Protein AF-A0A836Q3T4-F1 (afdb_monomer)

Structure (mmCIF, N/CA/C/O backbone):
data_AF-A0A836Q3T4-F1
#
_entry.id   AF-A0A836Q3T4-F1
#
loop_
_atom_site.group_PDB
_atom_site.id
_atom_site.type_symbol
_atom_site.label_atom_id
_atom_site.label_alt_id
_atom_site.label_comp_id
_atom_site.label_asym_id
_atom_site.label_entity_id
_atom_site.label_seq_id
_atom_site.pdbx_PDB_ins_code
_atom_site.Cartn_x
_atom_site.Cartn_y
_atom_site.Cartn_z
_atom_site.occupancy
_atom_site.B_iso_or_equiv
_atom_site.auth_seq_id
_atom_site.auth_comp_id
_atom_site.auth_asym_id
_atom_site.auth_atom_id
_atom_site.pdbx_PDB_model_num
ATOM 1 N N . MET A 1 1 ? -12.416 -7.124 14.127 1.00 87.94 1 MET A N 1
ATOM 2 C CA . MET A 1 1 ? -12.513 -5.740 13.606 1.00 87.94 1 MET A CA 1
ATOM 3 C C . MET A 1 1 ? -11.807 -4.831 14.592 1.00 87.94 1 MET A C 1
ATOM 5 O O . MET A 1 1 ? -12.048 -4.954 15.787 1.00 87.94 1 MET A O 1
ATOM 9 N N . PHE A 1 2 ? -10.913 -3.984 14.099 1.00 95.56 2 PHE A N 1
ATOM 10 C CA . PHE A 1 2 ? -9.964 -3.200 14.876 1.00 95.56 2 PHE A CA 1
ATOM 11 C C . PHE A 1 2 ? -10.326 -1.713 14.837 1.00 95.56 2 PHE A C 1
ATOM 13 O O . PHE A 1 2 ? -10.780 -1.194 13.820 1.00 95.56 2 PHE A O 1
ATOM 20 N N . SER A 1 3 ? -10.081 -1.006 15.936 1.00 96.00 3 SER A N 1
ATOM 21 C CA . SER A 1 3 ? -10.190 0.456 15.990 1.00 96.00 3 SER A CA 1
ATOM 22 C C . SER A 1 3 ? -8.812 1.065 15.769 1.00 96.00 3 SER A C 1
ATOM 24 O O . SER A 1 3 ? -7.901 0.812 16.560 1.00 96.00 3 SER A O 1
ATOM 26 N N . ILE A 1 4 ? -8.640 1.868 14.715 1.00 94.94 4 ILE A N 1
ATOM 27 C CA . ILE A 1 4 ? -7.317 2.402 14.356 1.00 94.94 4 ILE A CA 1
ATOM 28 C C . ILE A 1 4 ? -6.759 3.340 15.436 1.00 94.94 4 ILE A C 1
ATOM 30 O O . ILE A 1 4 ? -5.557 3.361 15.676 1.00 94.94 4 ILE A O 1
ATOM 34 N N . GLU A 1 5 ? -7.610 4.085 16.146 1.00 93.44 5 GLU A N 1
ATOM 35 C CA . GLU A 1 5 ? -7.172 5.035 17.176 1.00 93.44 5 GLU A CA 1
ATOM 36 C C . GLU A 1 5 ? -6.713 4.354 18.474 1.00 93.44 5 GLU A C 1
ATOM 38 O O . GLU A 1 5 ? -6.031 4.972 19.296 1.00 93.44 5 GLU A O 1
ATOM 43 N N . THR A 1 6 ? -7.105 3.095 18.682 1.00 93.50 6 THR A N 1
ATOM 44 C CA . THR A 1 6 ? -6.829 2.329 19.909 1.00 93.50 6 THR A CA 1
ATOM 45 C C . THR A 1 6 ? -6.194 0.969 19.639 1.00 93.50 6 THR A C 1
ATOM 47 O O . THR A 1 6 ? -6.181 0.136 20.538 1.00 93.50 6 THR A O 1
ATOM 50 N N . PHE A 1 7 ? -5.674 0.752 18.429 1.00 96.56 7 PHE A N 1
ATOM 51 C CA . PHE A 1 7 ? -5.106 -0.516 17.980 1.00 96.56 7 PHE A CA 1
ATOM 52 C C . PHE A 1 7 ? -3.988 -0.981 18.914 1.00 96.56 7 PHE A C 1
ATOM 54 O O . PHE A 1 7 ? -2.937 -0.342 18.974 1.00 96.56 7 PHE A O 1
ATOM 61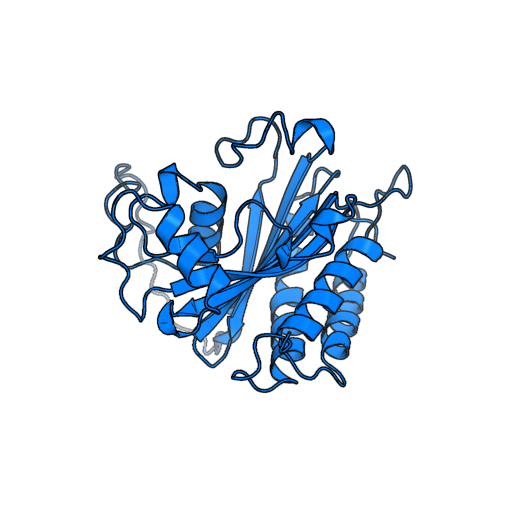 N N . SER A 1 8 ? -4.239 -2.039 19.682 1.00 96.19 8 SER A N 1
ATOM 62 C CA . SER A 1 8 ? -3.417 -2.536 20.791 1.00 96.19 8 SER A CA 1
ATOM 63 C C . SER A 1 8 ? -2.301 -3.495 20.345 1.00 96.19 8 SER A C 1
ATOM 65 O O . SER A 1 8 ? -2.210 -3.874 19.181 1.00 96.19 8 SER A O 1
ATOM 67 N N . LEU A 1 9 ? -1.425 -3.902 21.274 1.00 95.81 9 LEU A N 1
ATOM 68 C CA . LEU A 1 9 ? -0.436 -4.961 21.012 1.00 95.81 9 LEU A CA 1
ATOM 69 C C . LEU A 1 9 ? -1.094 -6.339 20.816 1.00 95.81 9 LEU A C 1
ATOM 71 O O . LEU A 1 9 ? -0.569 -7.164 20.068 1.00 95.81 9 LEU A O 1
ATOM 75 N N . GLN A 1 10 ? -2.241 -6.577 21.460 1.00 96.94 10 GLN A N 1
ATOM 76 C CA . GLN A 1 10 ? -3.023 -7.792 21.236 1.00 96.94 10 GLN A CA 1
ATOM 77 C C . GLN A 1 10 ? -3.599 -7.785 19.817 1.00 96.94 10 GLN A C 1
ATOM 79 O O . GLN A 1 10 ? -3.342 -8.716 19.064 1.00 96.94 10 GLN A O 1
ATOM 84 N N . ASP A 1 11 ? -4.242 -6.681 19.414 1.00 97.69 11 ASP A N 1
ATOM 85 C CA . ASP A 1 11 ? -4.784 -6.522 18.056 1.00 97.69 11 ASP A CA 1
ATOM 86 C C . ASP A 1 11 ? -3.696 -6.699 16.984 1.00 97.69 11 ASP A C 1
ATOM 88 O O . ASP A 1 11 ? -3.916 -7.325 15.952 1.00 97.69 11 ASP A O 1
ATOM 92 N N . MET A 1 12 ? -2.493 -6.176 17.241 1.00 97.19 12 MET A N 1
ATOM 93 C CA . MET A 1 12 ? -1.321 -6.378 16.387 1.00 97.19 12 MET A CA 1
ATOM 94 C C . MET A 1 12 ? -0.939 -7.854 16.255 1.00 97.19 12 MET A C 1
ATOM 96 O O . MET A 1 12 ? -0.598 -8.294 15.155 1.00 97.19 12 MET A O 1
ATOM 100 N N . THR A 1 13 ? -0.963 -8.610 17.351 1.00 97.44 13 THR A N 1
ATOM 101 C CA . THR A 1 13 ? -0.649 -10.045 17.343 1.00 97.44 13 THR A CA 1
ATOM 102 C C . THR A 1 13 ? -1.694 -10.825 16.550 1.00 97.44 13 THR A C 1
ATOM 104 O O . THR A 1 13 ? -1.327 -11.644 15.703 1.00 97.44 13 THR A O 1
ATOM 107 N N . ASP A 1 14 ? -2.972 -10.512 16.763 1.00 97.75 14 ASP A N 1
ATOM 108 C CA . ASP A 1 14 ? -4.099 -11.157 16.090 1.00 97.75 14 ASP A CA 1
ATOM 109 C C . ASP A 1 14 ? -4.070 -10.866 14.583 1.00 97.75 14 ASP A C 1
ATOM 111 O O . ASP A 1 14 ? -4.035 -11.790 13.769 1.00 97.75 14 ASP A O 1
ATOM 115 N N . LEU A 1 15 ? -3.934 -9.593 14.195 1.00 98.12 15 LEU A N 1
ATOM 116 C CA . LEU A 1 15 ? -3.818 -9.193 12.792 1.00 98.12 15 LEU A CA 1
ATOM 117 C C . LEU A 1 15 ? -2.573 -9.790 12.117 1.00 98.12 15 LEU A C 1
ATOM 119 O O . LEU A 1 15 ? -2.616 -10.159 10.946 1.00 98.12 15 LEU A O 1
ATOM 123 N N . SER A 1 16 ? -1.456 -9.918 12.841 1.00 97.19 16 SER A N 1
ATOM 124 C CA . SER A 1 16 ? -0.257 -10.590 12.321 1.00 97.19 16 SER A CA 1
ATOM 125 C C . SER A 1 16 ? -0.532 -12.056 11.985 1.00 97.19 16 SER A C 1
ATOM 127 O O . SER A 1 16 ? -0.042 -12.552 10.972 1.00 97.19 16 SER A O 1
ATOM 129 N N . ALA A 1 17 ? -1.289 -12.760 12.832 1.00 97.25 17 ALA A N 1
ATOM 130 C CA . ALA A 1 17 ? -1.692 -14.137 12.573 1.00 97.25 17 ALA A CA 1
ATOM 131 C C . ALA A 1 17 ? -2.633 -14.229 11.370 1.00 97.25 17 ALA A C 1
ATOM 133 O O . ALA A 1 17 ? -2.371 -15.024 10.473 1.00 97.25 17 ALA A O 1
ATOM 134 N N . GLU A 1 18 ? -3.644 -13.361 11.303 1.00 98.12 18 GLU A N 1
ATOM 135 C CA . GLU A 1 18 ? -4.576 -13.299 10.174 1.00 98.12 18 GLU A CA 1
ATOM 136 C C . GLU A 1 18 ? -3.842 -13.067 8.844 1.00 98.12 18 GLU A C 1
ATOM 138 O O . GLU A 1 18 ? -4.067 -13.805 7.888 1.00 98.12 18 GLU A O 1
ATOM 143 N N . ILE A 1 19 ? -2.906 -12.108 8.787 1.00 98.12 19 ILE A N 1
ATOM 144 C CA . ILE A 1 19 ? -2.147 -11.795 7.564 1.00 98.12 19 ILE A CA 1
ATOM 145 C C . ILE A 1 19 ? -1.343 -12.998 7.061 1.00 98.12 19 ILE A C 1
ATOM 147 O O . ILE A 1 19 ? -1.291 -13.217 5.852 1.00 98.12 19 ILE A O 1
ATOM 151 N N . ARG A 1 20 ? -0.725 -13.785 7.954 1.00 95.69 20 ARG A N 1
ATOM 152 C CA . ARG A 1 20 ? 0.077 -14.955 7.547 1.00 95.69 20 ARG A CA 1
ATOM 153 C C . ARG A 1 20 ? -0.753 -15.991 6.792 1.00 95.69 20 ARG A C 1
ATOM 155 O O . ARG A 1 20 ? -0.247 -16.586 5.843 1.00 95.69 20 ARG A O 1
ATOM 162 N N . GLU A 1 21 ? -2.016 -16.160 7.165 1.00 97.31 21 GLU A N 1
ATOM 163 C CA . GLU A 1 21 ? -2.919 -17.125 6.530 1.00 97.31 21 GLU A CA 1
ATOM 164 C C . GLU A 1 21 ? -3.429 -16.657 5.158 1.00 97.31 21 GLU A C 1
ATOM 166 O O . GLU A 1 21 ? -3.837 -17.479 4.337 1.00 97.31 21 GLU A O 1
ATOM 171 N N . LEU A 1 22 ? -3.359 -15.355 4.847 1.00 97.50 22 LEU A N 1
ATOM 172 C CA . LEU A 1 22 ? -3.857 -14.816 3.572 1.00 97.50 22 LEU A CA 1
ATOM 173 C C . LEU A 1 22 ? -3.067 -15.314 2.350 1.00 97.50 22 LEU A C 1
ATOM 175 O O . LEU A 1 22 ? -3.605 -15.310 1.237 1.00 97.50 22 LEU A O 1
ATOM 179 N N . GLY A 1 23 ? -1.832 -15.783 2.555 1.00 94.88 23 GLY A N 1
ATOM 180 C CA . GLY A 1 23 ? -1.019 -16.443 1.527 1.00 94.88 23 GLY A CA 1
ATOM 181 C C . GLY A 1 23 ? -1.539 -17.824 1.111 1.00 94.88 23 GLY A C 1
ATOM 182 O O . GLY A 1 23 ? -1.266 -18.283 0.001 1.00 94.88 23 GLY A O 1
ATOM 183 N N . SER A 1 24 ? -2.336 -18.472 1.964 1.00 95.94 24 SER A N 1
ATOM 184 C CA . SER A 1 24 ? -2.720 -19.869 1.787 1.00 95.94 24 SER A CA 1
ATOM 185 C C . SER A 1 24 ? -3.566 -20.076 0.528 1.00 95.94 24 SER A C 1
ATOM 187 O O . SER A 1 24 ? -4.559 -19.382 0.277 1.00 95.94 24 SER A O 1
ATOM 189 N N . GLY A 1 25 ? -3.147 -21.024 -0.313 1.00 94.25 25 GLY A N 1
ATOM 190 C CA . GLY A 1 25 ? -3.825 -21.361 -1.568 1.00 94.25 25 GLY A CA 1
ATOM 191 C C . GLY A 1 25 ? -3.807 -20.258 -2.635 1.00 94.25 25 GLY A C 1
ATOM 192 O O . GLY A 1 25 ? -4.541 -20.360 -3.620 1.00 94.25 25 GLY A O 1
ATOM 193 N N . ALA A 1 26 ? -3.023 -19.191 -2.460 1.00 95.50 26 ALA A N 1
ATOM 194 C CA . ALA A 1 26 ? -2.802 -18.204 -3.510 1.00 95.50 26 ALA A CA 1
ATOM 195 C C . ALA A 1 26 ? -1.862 -18.760 -4.593 1.00 95.50 26 ALA A C 1
ATOM 197 O O . ALA A 1 26 ? -1.014 -19.611 -4.333 1.00 95.50 26 ALA A O 1
ATOM 198 N N . ARG A 1 27 ? -2.026 -18.281 -5.830 1.00 94.06 27 ARG A N 1
ATOM 199 C CA . ARG A 1 27 ? -1.198 -18.700 -6.978 1.00 94.06 27 ARG A CA 1
ATOM 200 C C . ARG A 1 27 ? -0.188 -17.643 -7.410 1.00 94.06 27 ARG A C 1
ATOM 202 O O . ARG A 1 27 ? 0.764 -17.977 -8.109 1.00 94.06 27 ARG A O 1
ATOM 209 N N . THR A 1 28 ? -0.419 -16.394 -7.019 1.00 95.75 28 THR A N 1
ATOM 210 C CA . THR A 1 28 ? 0.339 -15.213 -7.441 1.00 95.75 28 THR A CA 1
ATOM 211 C C . THR A 1 28 ? 0.501 -14.251 -6.270 1.00 95.75 28 THR A C 1
ATOM 213 O O . THR A 1 28 ? -0.305 -14.255 -5.332 1.00 95.75 28 THR A O 1
ATOM 216 N N . GLN A 1 29 ? 1.555 -13.436 -6.305 1.00 95.12 29 GLN A N 1
ATOM 217 C CA . GLN A 1 29 ? 1.766 -12.389 -5.306 1.00 95.12 29 GLN A CA 1
ATOM 218 C C . GLN A 1 29 ? 0.650 -11.338 -5.364 1.00 95.12 29 GLN A C 1
ATOM 220 O O . GLN A 1 29 ? 0.256 -10.825 -4.320 1.00 95.12 29 GLN A O 1
ATOM 225 N N . GLU A 1 30 ? 0.104 -11.068 -6.555 1.00 96.69 30 GLU A N 1
ATOM 226 C CA . GLU A 1 30 ? -1.076 -10.225 -6.770 1.00 96.69 30 GLU A CA 1
ATOM 227 C C . GLU A 1 30 ? -2.277 -10.692 -5.950 1.00 96.69 30 GLU A C 1
ATOM 229 O O . GLU A 1 30 ? -2.811 -9.917 -5.158 1.00 96.69 30 GLU A O 1
ATOM 234 N N . SER A 1 31 ? -2.623 -11.980 -6.019 1.00 97.06 31 SER A N 1
ATOM 235 C CA . SER A 1 31 ? -3.738 -12.524 -5.240 1.00 97.06 31 SER A CA 1
ATOM 236 C C . SER A 1 31 ? -3.530 -12.383 -3.725 1.00 97.06 31 SER A C 1
ATOM 238 O O . SER A 1 31 ? -4.479 -12.103 -2.988 1.00 97.06 31 SER A O 1
ATOM 240 N N . VAL A 1 32 ? -2.294 -12.543 -3.236 1.00 98.00 32 VAL A N 1
ATOM 241 C CA . VAL A 1 32 ? -1.965 -12.328 -1.813 1.00 98.00 32 VAL A CA 1
ATOM 242 C C . VAL A 1 32 ? -2.087 -10.851 -1.442 1.00 98.00 32 VAL A C 1
ATOM 244 O O . VAL A 1 32 ? -2.703 -10.518 -0.429 1.00 98.00 32 VAL A O 1
ATOM 247 N N . ALA A 1 33 ? -1.528 -9.963 -2.264 1.00 98.12 33 ALA A N 1
ATOM 248 C CA . ALA A 1 33 ? -1.572 -8.523 -2.056 1.00 98.12 33 ALA A CA 1
ATOM 249 C C . ALA A 1 33 ? -3.016 -8.001 -2.003 1.00 98.12 33 ALA A C 1
ATOM 251 O O . ALA A 1 33 ? -3.342 -7.241 -1.087 1.00 98.12 33 ALA A O 1
ATOM 252 N N . ASP A 1 34 ? -3.884 -8.464 -2.907 1.00 98.06 34 ASP A N 1
ATOM 253 C CA . ASP A 1 34 ? -5.314 -8.134 -2.944 1.00 98.06 34 ASP A CA 1
ATOM 254 C C . ASP A 1 34 ? -6.030 -8.553 -1.660 1.00 98.06 34 ASP A C 1
ATOM 256 O O . ASP A 1 34 ? -6.739 -7.752 -1.039 1.00 98.06 34 ASP A O 1
ATOM 260 N N . ARG A 1 35 ? -5.802 -9.792 -1.207 1.00 98.38 35 ARG A N 1
ATOM 261 C CA . ARG A 1 35 ? -6.360 -10.286 0.060 1.00 98.38 35 ARG A CA 1
ATOM 262 C C . ARG A 1 35 ? -5.910 -9.424 1.236 1.00 98.38 35 ARG A C 1
ATOM 264 O O . ARG A 1 35 ? -6.737 -9.080 2.075 1.00 98.38 35 ARG A O 1
ATOM 271 N N . ILE A 1 36 ? -4.633 -9.037 1.283 1.00 98.62 36 ILE A N 1
ATOM 272 C CA . ILE A 1 36 ? -4.074 -8.208 2.360 1.00 98.62 36 ILE A CA 1
ATOM 273 C C . ILE A 1 36 ? -4.694 -6.809 2.370 1.00 98.62 36 ILE A C 1
ATOM 275 O O . ILE A 1 36 ? -5.172 -6.373 3.418 1.00 98.62 36 ILE A O 1
ATOM 279 N N . VAL A 1 37 ? -4.718 -6.091 1.240 1.00 98.50 37 VAL A N 1
ATOM 280 C CA . VAL A 1 37 ? -5.266 -4.718 1.226 1.00 98.50 37 VAL A CA 1
ATOM 281 C C . VAL A 1 37 ? -6.756 -4.704 1.528 1.00 98.50 37 VAL A C 1
ATOM 283 O O . VAL A 1 37 ? -7.211 -3.826 2.262 1.00 98.50 37 VAL A O 1
ATOM 286 N N . LYS A 1 38 ? -7.500 -5.703 1.040 1.00 98.44 38 LYS A N 1
ATOM 287 C CA . LYS A 1 38 ? -8.918 -5.864 1.352 1.00 98.44 38 LYS A CA 1
ATOM 288 C C . LYS A 1 38 ? -9.124 -6.143 2.837 1.00 98.44 38 LYS A C 1
ATOM 290 O O . LYS A 1 38 ? -9.930 -5.464 3.467 1.00 98.44 38 LYS A O 1
ATOM 295 N N . HIS A 1 39 ? -8.357 -7.070 3.414 1.00 98.44 39 HIS A N 1
ATOM 296 C CA . HIS A 1 39 ? -8.434 -7.407 4.838 1.00 98.44 39 HIS A CA 1
ATOM 297 C C . HIS A 1 39 ? -8.138 -6.199 5.734 1.00 98.44 39 HIS A C 1
ATOM 299 O O . HIS A 1 39 ? -8.881 -5.915 6.671 1.00 98.44 39 HIS A O 1
ATOM 305 N N . LEU A 1 40 ? -7.100 -5.424 5.407 1.00 98.38 40 LEU A N 1
ATOM 306 C CA . LEU A 1 40 ? -6.751 -4.202 6.139 1.00 98.38 40 LEU A CA 1
ATOM 307 C C . LEU A 1 40 ? -7.813 -3.109 5.988 1.00 98.38 40 LEU A C 1
ATOM 309 O O . LEU A 1 40 ? -8.154 -2.442 6.962 1.00 98.38 40 LEU A O 1
ATOM 313 N N . TYR A 1 41 ? -8.353 -2.917 4.785 1.00 98.38 41 TYR A N 1
ATOM 314 C CA . TYR A 1 41 ? -9.406 -1.933 4.555 1.00 98.38 41 TYR A CA 1
ATOM 315 C C . TYR A 1 41 ? -10.696 -2.300 5.298 1.00 98.38 41 TYR A C 1
ATOM 317 O O . TYR A 1 41 ? -11.310 -1.463 5.963 1.00 98.38 41 TYR A O 1
ATOM 325 N N . GLU A 1 42 ? -11.122 -3.559 5.201 1.00 97.50 42 GLU A N 1
ATOM 326 C CA . GLU A 1 42 ? -12.377 -4.022 5.785 1.00 97.50 42 GLU A CA 1
ATOM 327 C C . GLU A 1 42 ? -12.286 -4.169 7.305 1.00 97.50 42 GLU A C 1
ATOM 329 O O . GLU A 1 42 ? -13.273 -3.891 7.996 1.00 97.50 42 GLU A O 1
ATOM 334 N N . GLY A 1 43 ? -11.111 -4.552 7.810 1.00 97.31 43 GLY A N 1
ATOM 335 C CA . GLY A 1 43 ? -10.860 -4.879 9.205 1.00 97.31 43 GLY A CA 1
ATOM 336 C C . GLY A 1 43 ? -10.751 -3.686 10.150 1.00 97.31 43 GLY A C 1
ATOM 337 O O . GLY A 1 43 ? -10.912 -3.897 11.350 1.00 97.31 43 GLY A O 1
ATOM 338 N N . PHE A 1 44 ? -10.525 -2.460 9.660 1.00 98.12 44 PHE A N 1
ATOM 339 C CA . PHE A 1 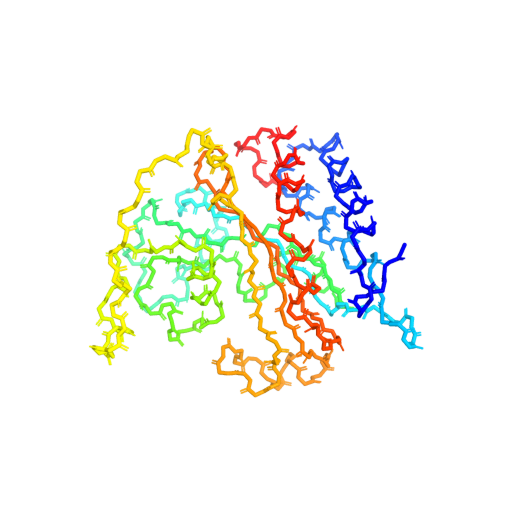44 ? -10.330 -1.276 10.506 1.00 98.12 44 PHE A CA 1
ATOM 340 C C . PHE A 1 44 ? -11.469 -0.254 10.419 1.00 98.12 44 PHE A C 1
ATOM 342 O O . PHE A 1 44 ? -11.890 0.169 9.339 1.00 98.12 44 PHE A O 1
ATOM 349 N N . THR A 1 45 ? -11.904 0.227 11.582 1.00 97.62 45 THR A N 1
ATOM 350 C CA . THR A 1 45 ? -12.956 1.241 11.728 1.00 97.62 45 THR A CA 1
ATOM 351 C C . THR A 1 45 ? -12.522 2.409 12.607 1.00 97.62 45 THR A C 1
ATOM 353 O O . THR A 1 45 ? -11.603 2.287 13.418 1.00 97.62 45 THR A O 1
ATOM 356 N N . LEU A 1 46 ? -13.206 3.543 12.462 1.00 96.06 46 LEU A N 1
ATOM 357 C CA . LEU A 1 46 ? -13.091 4.691 13.358 1.00 96.06 46 LEU A CA 1
ATOM 358 C C . LEU A 1 46 ? -13.821 4.405 14.669 1.00 96.06 46 LEU A C 1
ATOM 360 O O . LEU A 1 46 ? -14.986 4.001 14.659 1.00 96.06 46 LEU A O 1
ATOM 364 N N . LYS A 1 47 ? -13.179 4.685 15.806 1.00 91.06 47 LYS A N 1
ATOM 365 C CA . LYS A 1 47 ? -13.737 4.383 17.137 1.00 91.06 47 LYS A CA 1
ATOM 366 C C . LYS A 1 47 ? -15.119 4.996 17.385 1.00 91.06 47 LYS A C 1
ATOM 368 O O . LYS A 1 47 ? -15.938 4.398 18.075 1.00 91.06 47 LYS A O 1
ATOM 373 N N . LYS A 1 48 ? -15.343 6.225 16.910 1.00 87.69 48 LYS A N 1
ATOM 374 C CA . LYS A 1 48 ? -16.552 7.001 17.239 1.00 87.69 48 LYS A CA 1
ATOM 375 C C . LYS A 1 48 ? -17.753 6.662 16.361 1.00 87.69 48 LYS A C 1
ATOM 377 O O . LYS A 1 48 ? -18.853 6.586 16.890 1.00 87.69 48 LYS A O 1
ATOM 382 N N . SER A 1 49 ? -17.556 6.521 15.052 1.00 91.69 49 SER A N 1
ATOM 383 C CA . SER A 1 49 ? -18.660 6.319 14.106 1.00 91.69 49 SER A CA 1
ATOM 384 C C . SER A 1 49 ? -18.835 4.868 13.666 1.00 91.69 49 SER A C 1
ATOM 386 O O . SER A 1 49 ? -19.920 4.504 13.233 1.00 91.69 49 SER A O 1
ATOM 388 N N . GLY A 1 50 ? -17.796 4.033 13.781 1.00 91.81 50 GLY A N 1
ATOM 389 C CA . GLY A 1 50 ? -17.789 2.687 13.206 1.00 91.81 50 GLY A CA 1
ATOM 390 C C . GLY A 1 50 ? -17.545 2.661 11.692 1.00 91.81 50 GLY A C 1
ATOM 391 O O . GLY A 1 50 ? -17.455 1.578 11.116 1.00 91.81 50 GLY A O 1
ATOM 392 N N . ASP A 1 51 ? -17.385 3.821 11.046 1.00 94.88 51 ASP A N 1
ATOM 393 C CA . ASP A 1 51 ? -17.071 3.909 9.616 1.00 94.88 51 ASP A CA 1
ATOM 394 C C . ASP A 1 51 ? -15.676 3.357 9.314 1.00 94.88 51 ASP A C 1
ATOM 396 O O . ASP A 1 51 ? -14.830 3.228 10.203 1.00 94.88 51 ASP A O 1
ATOM 400 N N . LYS A 1 52 ? -15.390 3.091 8.034 1.00 96.88 52 LYS A N 1
ATOM 401 C CA . LYS A 1 52 ? -14.066 2.632 7.599 1.00 96.88 52 LYS A CA 1
ATOM 402 C C . LYS A 1 52 ? -12.970 3.628 7.978 1.00 96.88 52 LYS A C 1
ATOM 404 O O . LYS A 1 52 ? -13.007 4.805 7.605 1.00 96.88 52 LYS A O 1
ATOM 409 N N . ALA A 1 53 ? -11.951 3.114 8.667 1.00 97.75 53 ALA A N 1
ATOM 410 C CA . ALA A 1 53 ? -10.791 3.895 9.077 1.00 97.75 53 ALA A CA 1
ATOM 411 C C . ALA A 1 53 ? -9.967 4.375 7.881 1.00 97.75 53 ALA A C 1
ATOM 413 O O . ALA A 1 53 ? -9.409 5.467 7.926 1.00 97.75 53 ALA A O 1
ATOM 414 N N . PHE A 1 54 ? -9.898 3.577 6.816 1.00 98.25 54 PHE A N 1
ATOM 415 C CA . PHE A 1 54 ? -9.108 3.880 5.629 1.00 98.25 54 PHE A CA 1
ATOM 416 C C . PHE A 1 54 ? -10.004 4.273 4.458 1.00 98.25 54 PHE A C 1
ATOM 418 O O . PHE A 1 54 ? -11.067 3.690 4.243 1.00 98.25 54 PHE A O 1
ATOM 425 N N . ALA A 1 55 ? -9.580 5.274 3.691 1.00 98.00 55 ALA A N 1
ATOM 426 C CA . ALA A 1 55 ? -10.205 5.610 2.413 1.00 98.00 55 ALA A CA 1
ATOM 427 C C . ALA A 1 55 ? -9.664 4.751 1.271 1.00 98.00 55 ALA A C 1
ATOM 429 O O . ALA A 1 55 ? -10.399 4.409 0.345 1.00 98.00 55 ALA A O 1
ATOM 430 N N . LEU A 1 56 ? -8.384 4.393 1.373 1.00 98.44 56 LEU A N 1
ATOM 431 C CA . LEU A 1 56 ? -7.642 3.666 0.360 1.00 98.44 56 LEU A CA 1
ATOM 432 C C . LEU A 1 56 ? -6.513 2.867 1.023 1.00 98.44 56 LEU A C 1
ATOM 434 O O . LEU A 1 56 ? -5.800 3.387 1.886 1.00 98.44 56 LEU A O 1
ATOM 438 N N . ALA A 1 57 ? -6.350 1.621 0.598 1.00 98.50 57 ALA A N 1
ATOM 439 C CA . ALA A 1 57 ? -5.230 0.749 0.915 1.00 98.50 57 ALA A CA 1
ATOM 440 C C . ALA A 1 57 ? -4.555 0.328 -0.396 1.00 98.50 57 ALA A C 1
ATOM 442 O O . ALA A 1 57 ? -5.235 -0.054 -1.347 1.00 98.50 57 ALA A O 1
ATOM 443 N N . ARG A 1 58 ? -3.226 0.414 -0.467 1.00 98.56 58 ARG A N 1
ATOM 444 C CA . ARG A 1 58 ? -2.444 0.076 -1.666 1.00 98.56 58 ARG A CA 1
ATOM 445 C C . ARG A 1 58 ? -1.282 -0.828 -1.301 1.00 98.56 58 ARG A C 1
ATOM 447 O O . ARG A 1 58 ? -0.618 -0.591 -0.295 1.00 98.56 58 ARG A O 1
ATOM 454 N N . PHE A 1 59 ? -1.017 -1.815 -2.143 1.00 98.50 59 PHE A N 1
ATOM 455 C CA . PHE A 1 59 ? 0.135 -2.698 -2.049 1.00 98.50 59 PHE A CA 1
ATOM 456 C C . PHE A 1 59 ? 1.054 -2.446 -3.232 1.00 98.50 59 PHE A C 1
ATOM 458 O O . PHE A 1 59 ? 0.618 -2.473 -4.384 1.00 98.50 59 PHE A O 1
ATOM 465 N N . PHE A 1 60 ? 2.332 -2.260 -2.951 1.00 97.12 60 PHE A N 1
ATOM 466 C CA . PHE A 1 60 ? 3.370 -2.111 -3.949 1.00 97.12 60 PHE A CA 1
ATOM 467 C C . PHE A 1 60 ? 4.427 -3.197 -3.802 1.00 97.12 60 PHE A C 1
ATOM 469 O O . PHE A 1 60 ? 4.758 -3.599 -2.686 1.00 97.12 60 PHE A O 1
ATOM 476 N N . ILE A 1 61 ? 4.996 -3.611 -4.930 1.00 94.88 61 ILE A N 1
ATOM 477 C CA . ILE A 1 61 ? 6.198 -4.440 -5.004 1.00 94.88 61 ILE A CA 1
ATOM 478 C C . ILE A 1 61 ? 7.200 -3.808 -5.975 1.00 94.88 61 ILE A C 1
ATOM 480 O O . ILE A 1 61 ? 6.798 -3.215 -6.974 1.00 94.88 61 ILE A O 1
ATOM 484 N N . SER A 1 62 ? 8.501 -3.897 -5.707 1.00 93.00 62 SER A N 1
ATOM 485 C CA . SER A 1 62 ? 9.522 -3.443 -6.646 1.00 93.00 62 SER A CA 1
ATOM 486 C C . SER A 1 62 ? 9.905 -4.549 -7.622 1.00 93.00 62 SER A C 1
ATOM 488 O O . SER A 1 62 ? 10.283 -5.655 -7.234 1.00 93.00 62 SER A O 1
ATOM 490 N N . LEU A 1 63 ? 9.839 -4.220 -8.907 1.00 93.25 63 LEU A N 1
ATOM 491 C CA . LEU A 1 63 ? 10.243 -5.082 -10.015 1.00 93.25 63 LEU A CA 1
ATOM 492 C C . LEU A 1 63 ? 11.255 -4.327 -10.873 1.00 93.25 63 LEU A C 1
ATOM 494 O O . LEU A 1 63 ? 11.148 -3.105 -10.984 1.00 93.25 63 LEU A O 1
ATOM 498 N N . PRO A 1 64 ? 12.255 -4.992 -11.466 1.00 92.69 64 PRO A N 1
ATOM 499 C CA . PRO A 1 64 ? 13.067 -4.342 -12.482 1.00 92.69 64 PRO A CA 1
ATOM 500 C C . PRO A 1 64 ? 12.199 -4.035 -13.711 1.00 92.69 64 PRO A C 1
ATOM 502 O O . PRO A 1 64 ? 11.298 -4.803 -14.055 1.00 92.69 64 PRO A O 1
ATOM 505 N N . PHE A 1 65 ? 12.486 -2.932 -14.400 1.00 93.38 65 PHE A N 1
ATOM 506 C CA . PHE A 1 65 ? 11.704 -2.449 -15.539 1.00 93.38 65 PHE A CA 1
ATOM 507 C C . PHE A 1 65 ? 11.466 -3.530 -16.604 1.00 93.38 65 PHE A C 1
ATOM 509 O O . PHE A 1 65 ? 10.365 -3.662 -17.143 1.00 93.38 65 PHE A O 1
ATOM 516 N N . ARG A 1 66 ? 12.473 -4.372 -16.868 1.00 93.19 66 ARG A N 1
ATOM 517 C CA . ARG A 1 66 ? 12.383 -5.483 -17.829 1.00 93.19 66 ARG A CA 1
ATOM 518 C C . ARG A 1 66 ? 11.288 -6.507 -17.508 1.00 93.19 66 ARG A C 1
ATOM 520 O O . ARG A 1 66 ? 10.750 -7.094 -18.446 1.00 93.19 66 ARG A O 1
ATOM 527 N N . GLU A 1 67 ? 10.948 -6.687 -16.233 1.00 93.06 67 GLU A N 1
ATOM 528 C CA . GLU A 1 67 ? 9.959 -7.658 -15.733 1.00 93.06 67 GLU A CA 1
ATOM 529 C C . GLU A 1 67 ? 8.537 -7.079 -15.654 1.00 93.06 67 GLU A C 1
ATOM 531 O O . GLU A 1 67 ? 7.592 -7.811 -15.375 1.00 93.06 67 GLU A O 1
ATOM 536 N N . LEU A 1 68 ? 8.351 -5.786 -15.944 1.00 93.81 68 LEU A N 1
ATOM 537 C CA . LEU A 1 68 ? 7.020 -5.183 -16.004 1.00 93.81 68 LEU A CA 1
ATOM 538 C C . LEU A 1 68 ? 6.203 -5.700 -17.199 1.00 93.81 68 LEU A C 1
ATOM 540 O O . LEU A 1 68 ? 6.718 -5.861 -18.313 1.00 93.81 68 LEU A O 1
ATOM 544 N N . GLU A 1 69 ? 4.893 -5.859 -16.990 1.00 92.94 69 GLU A N 1
ATOM 545 C CA . GLU A 1 69 ? 3.923 -6.091 -18.063 1.00 92.94 69 GLU A CA 1
ATOM 546 C C . GLU A 1 69 ? 3.940 -4.929 -19.071 1.00 92.94 69 GLU A C 1
ATOM 548 O O . GLU A 1 69 ? 4.161 -3.767 -18.714 1.00 92.94 69 GLU A O 1
ATOM 553 N N . GLN A 1 70 ? 3.653 -5.207 -20.346 1.00 92.19 70 GLN A N 1
ATOM 554 C CA . GLN A 1 70 ? 3.724 -4.189 -21.401 1.00 92.19 70 GLN A CA 1
ATOM 555 C C . GLN A 1 70 ? 2.881 -2.922 -21.127 1.00 92.19 70 GLN A C 1
ATOM 557 O O . GLN A 1 70 ? 3.361 -1.825 -21.422 1.00 92.19 70 GLN A O 1
ATOM 562 N N . PRO A 1 71 ? 1.658 -3.002 -20.558 1.00 92.88 71 PRO A N 1
ATOM 563 C CA . PRO A 1 71 ? 0.902 -1.806 -20.186 1.00 92.88 71 PRO A CA 1
ATOM 564 C C . PRO A 1 71 ? 1.597 -0.941 -19.125 1.00 92.88 71 PRO A C 1
ATOM 566 O O . PRO A 1 71 ? 1.456 0.279 -19.158 1.00 92.88 71 PRO A O 1
ATOM 569 N N . LEU A 1 72 ? 2.354 -1.550 -18.206 1.00 94.31 72 LEU A N 1
ATOM 570 C CA . LEU A 1 72 ? 3.104 -0.839 -17.170 1.00 94.31 72 LEU A CA 1
ATOM 571 C C . LEU A 1 72 ? 4.374 -0.200 -17.736 1.00 94.31 72 LEU A C 1
ATOM 573 O O . LEU A 1 72 ? 4.656 0.945 -17.399 1.00 94.31 72 LEU A O 1
ATOM 577 N N . LYS A 1 73 ? 5.084 -0.873 -18.653 1.00 93.69 73 LYS A N 1
ATOM 578 C CA . LYS A 1 73 ? 6.227 -0.275 -19.371 1.00 93.69 73 LYS A CA 1
ATOM 579 C C . LYS A 1 73 ? 5.825 1.011 -20.088 1.00 93.69 73 LYS A C 1
ATOM 581 O O . LYS A 1 73 ? 6.395 2.062 -19.818 1.00 93.69 73 LYS A O 1
ATOM 586 N N . ARG A 1 74 ? 4.743 0.948 -20.877 1.00 92.25 74 ARG A N 1
ATOM 587 C CA . ARG A 1 74 ? 4.183 2.123 -21.568 1.00 92.25 74 ARG A CA 1
ATOM 588 C C . ARG A 1 74 ? 3.766 3.225 -20.599 1.00 92.25 74 ARG A C 1
ATOM 590 O O . ARG A 1 74 ? 3.944 4.398 -20.902 1.00 92.25 74 ARG A O 1
ATOM 597 N N . PHE A 1 75 ? 3.202 2.861 -19.444 1.00 91.94 75 PHE A N 1
ATOM 598 C CA . PHE A 1 75 ? 2.837 3.837 -18.419 1.00 91.94 75 PHE A CA 1
ATOM 599 C C . PHE A 1 75 ? 4.067 4.595 -17.911 1.00 91.94 75 PHE A C 1
ATOM 601 O O . PHE A 1 75 ? 4.045 5.823 -17.887 1.00 91.94 75 PHE A O 1
ATOM 608 N N . VAL A 1 76 ? 5.140 3.883 -17.557 1.00 90.69 76 VAL A N 1
ATOM 609 C CA . VAL A 1 76 ? 6.386 4.503 -17.086 1.00 90.69 76 VAL A CA 1
ATOM 610 C C . VAL A 1 76 ? 7.008 5.383 -18.176 1.00 90.69 76 VAL A C 1
ATOM 612 O O . VAL A 1 76 ? 7.353 6.529 -17.906 1.00 90.69 76 VAL A O 1
ATOM 615 N N . GLU A 1 77 ? 7.096 4.882 -19.409 1.00 89.69 77 GLU A N 1
ATOM 616 C CA . GLU A 1 77 ? 7.643 5.620 -20.557 1.00 89.69 77 GLU A CA 1
ATOM 617 C C . GLU A 1 77 ? 6.847 6.903 -20.842 1.00 89.69 77 GLU A C 1
ATOM 619 O O . GLU A 1 77 ? 7.437 7.956 -21.060 1.00 89.69 77 GLU A O 1
ATOM 624 N N . SER A 1 78 ? 5.510 6.851 -20.767 1.00 87.38 78 SER A N 1
ATOM 625 C CA . SER A 1 78 ? 4.636 8.007 -21.036 1.00 87.38 78 SER A CA 1
ATOM 626 C C . SER A 1 78 ? 4.758 9.150 -20.026 1.00 87.38 78 SER A C 1
ATOM 628 O O . SER A 1 78 ? 4.326 10.265 -20.308 1.00 87.38 78 SER A O 1
ATOM 630 N N . ARG A 1 79 ? 5.298 8.868 -18.836 1.00 81.00 79 ARG A N 1
ATOM 631 C CA . ARG A 1 79 ? 5.465 9.843 -17.751 1.00 81.00 79 ARG A CA 1
ATOM 632 C C . ARG A 1 79 ? 6.823 10.540 -17.796 1.00 81.00 79 ARG A C 1
ATOM 634 O O . ARG A 1 79 ? 7.047 11.436 -16.993 1.00 81.00 79 ARG A O 1
ATOM 641 N N . ARG A 1 80 ? 7.716 10.142 -18.706 1.00 74.38 80 ARG A N 1
ATOM 642 C CA . ARG A 1 80 ? 9.032 10.760 -18.866 1.00 74.38 80 ARG A CA 1
ATOM 643 C C . ARG A 1 80 ? 9.065 11.728 -20.033 1.00 74.38 80 ARG A C 1
ATOM 645 O O . ARG A 1 80 ? 8.447 11.503 -21.069 1.00 74.38 80 ARG A O 1
ATOM 652 N N . SER A 1 81 ? 9.870 12.771 -19.862 1.00 67.31 81 SER A N 1
ATOM 653 C CA . SER A 1 81 ? 10.171 13.735 -20.918 1.00 67.31 81 SER A CA 1
ATOM 654 C C . SER A 1 81 ? 10.922 13.093 -22.093 1.00 67.31 81 SER A C 1
ATOM 656 O O . SER A 1 81 ? 10.709 13.502 -23.230 1.00 67.31 81 SER A O 1
ATOM 658 N N . GLU A 1 82 ? 11.743 12.059 -21.846 1.00 64.00 82 GLU A N 1
ATOM 659 C CA . GLU A 1 82 ? 12.501 11.343 -22.884 1.00 64.00 82 GLU A CA 1
ATOM 660 C C . GLU A 1 82 ? 12.351 9.802 -22.771 1.00 64.00 82 GLU A C 1
ATOM 662 O O . GLU A 1 82 ? 12.672 9.231 -21.725 1.00 64.00 82 GLU A O 1
ATOM 667 N N . PRO A 1 83 ? 11.877 9.094 -23.823 1.00 57.38 83 PRO A N 1
ATOM 668 C CA . PRO A 1 83 ? 11.533 7.663 -23.745 1.00 57.38 83 PRO A CA 1
ATOM 669 C C . PRO A 1 83 ? 12.699 6.658 -23.670 1.00 57.38 83 PRO A C 1
ATOM 671 O O . PRO A 1 83 ? 12.445 5.478 -23.445 1.00 57.38 83 PRO A O 1
ATOM 674 N N . HIS A 1 84 ? 13.954 7.062 -23.906 1.00 56.19 84 HIS A N 1
ATOM 675 C CA . HIS A 1 84 ? 15.031 6.123 -24.282 1.00 56.19 84 HIS A CA 1
ATOM 676 C C . HIS A 1 84 ? 16.039 5.747 -23.175 1.00 56.19 84 HIS A C 1
ATOM 678 O O . HIS A 1 84 ? 16.944 4.962 -23.442 1.00 56.19 84 HIS A O 1
ATOM 684 N N . ASP A 1 85 ? 15.850 6.198 -21.930 1.00 72.44 85 ASP A N 1
ATOM 685 C CA . ASP A 1 85 ? 16.889 6.098 -20.882 1.00 72.44 85 ASP A CA 1
ATOM 686 C C . ASP A 1 85 ? 16.572 5.161 -19.701 1.00 72.44 85 ASP A C 1
ATOM 688 O O . ASP A 1 85 ? 17.302 5.132 -18.705 1.00 72.44 85 ASP A O 1
ATOM 692 N N . ILE A 1 86 ? 15.490 4.376 -19.756 1.00 83.88 86 ILE A N 1
ATOM 693 C CA . ILE A 1 86 ? 15.181 3.456 -18.650 1.00 83.88 86 ILE A CA 1
ATOM 694 C C . ILE A 1 86 ? 15.993 2.177 -18.811 1.00 83.88 86 ILE A C 1
ATOM 696 O O . ILE A 1 86 ? 15.746 1.357 -19.699 1.00 83.88 86 ILE A O 1
ATOM 700 N N . ARG A 1 87 ? 16.959 1.985 -17.911 1.00 88.62 87 ARG A N 1
ATOM 701 C CA . ARG A 1 87 ? 17.759 0.766 -17.896 1.00 88.62 87 ARG A CA 1
ATOM 702 C C . ARG A 1 87 ? 16.863 -0.440 -17.570 1.00 88.62 87 ARG A C 1
ATOM 704 O O . ARG A 1 87 ? 15.993 -0.340 -16.704 1.00 88.62 87 ARG A O 1
ATOM 711 N N . PRO A 1 88 ? 17.074 -1.612 -18.198 1.00 90.31 88 PRO A N 1
ATOM 712 C CA . PRO A 1 88 ? 16.275 -2.813 -17.932 1.00 90.31 88 PRO A CA 1
ATOM 713 C C . PRO A 1 88 ? 16.222 -3.242 -16.454 1.00 90.31 88 PRO A C 1
ATOM 715 O O . PRO A 1 88 ? 15.274 -3.912 -16.042 1.00 90.31 88 PRO A O 1
ATOM 718 N N . ASP A 1 89 ? 17.239 -2.888 -15.669 1.00 89.81 89 ASP A N 1
ATOM 719 C CA . ASP A 1 89 ? 17.394 -3.199 -14.247 1.00 89.81 89 ASP A CA 1
ATOM 720 C C . ASP A 1 89 ? 16.859 -2.110 -13.300 1.00 89.81 89 ASP A C 1
ATOM 722 O O . ASP A 1 89 ? 16.775 -2.355 -12.094 1.00 89.81 89 ASP A O 1
ATOM 726 N N . THR A 1 90 ? 16.445 -0.945 -13.819 1.00 89.56 90 THR A N 1
ATOM 727 C CA . THR A 1 90 ? 15.824 0.127 -13.030 1.00 89.56 90 THR A CA 1
ATOM 728 C C . THR A 1 90 ? 14.655 -0.429 -12.225 1.00 89.56 90 THR A C 1
ATOM 730 O O . THR A 1 90 ? 13.730 -1.033 -12.771 1.00 89.56 90 THR A O 1
ATOM 733 N N . ARG A 1 91 ? 14.693 -0.240 -10.902 1.00 90.69 91 ARG A N 1
ATOM 734 C CA . ARG A 1 91 ? 13.630 -0.693 -10.002 1.00 90.69 91 ARG A CA 1
ATOM 735 C C . ARG A 1 91 ? 12.413 0.215 -10.141 1.00 90.69 91 ARG A C 1
ATOM 737 O O . ARG A 1 91 ? 12.499 1.428 -9.968 1.00 90.69 91 ARG A O 1
ATOM 744 N N . CYS A 1 92 ? 11.262 -0.399 -10.372 1.00 93.25 92 CYS A N 1
ATOM 745 C CA . CYS A 1 92 ? 9.971 0.261 -10.420 1.00 93.25 92 CYS A CA 1
ATOM 746 C C . CYS A 1 92 ? 9.101 -0.222 -9.259 1.00 93.25 92 CYS A C 1
ATOM 748 O O . CYS A 1 92 ? 8.756 -1.404 -9.184 1.00 93.25 92 CYS A O 1
ATOM 750 N N . LEU A 1 93 ? 8.717 0.694 -8.370 1.00 94.38 93 LEU A N 1
ATOM 751 C CA . LEU A 1 93 ? 7.702 0.451 -7.351 1.00 94.38 93 LEU A CA 1
ATOM 752 C C . LEU A 1 93 ? 6.340 0.332 -8.045 1.00 94.38 93 LEU A C 1
ATOM 754 O O . LEU A 1 93 ? 5.804 1.310 -8.563 1.00 94.38 93 LEU A O 1
ATOM 758 N N . THR A 1 94 ? 5.824 -0.889 -8.109 1.00 96.56 94 THR A N 1
ATOM 759 C CA . THR A 1 94 ? 4.704 -1.297 -8.959 1.00 96.56 94 THR A CA 1
ATOM 760 C C . THR A 1 94 ? 3.488 -1.619 -8.110 1.00 96.56 94 THR A C 1
ATOM 762 O O . THR A 1 94 ? 3.592 -2.369 -7.142 1.00 96.56 94 THR A O 1
ATOM 765 N N . LEU A 1 95 ? 2.339 -1.042 -8.461 1.00 97.81 95 LEU A N 1
ATOM 766 C CA . LEU A 1 95 ? 1.073 -1.276 -7.778 1.00 97.81 95 LEU A CA 1
ATOM 767 C C . LEU A 1 95 ? 0.597 -2.697 -8.062 1.00 97.81 95 LEU A C 1
ATOM 769 O O . LEU A 1 95 ? 0.226 -3.022 -9.191 1.00 97.81 95 LEU A O 1
ATOM 773 N N . LEU A 1 96 ? 0.596 -3.513 -7.018 1.00 96.62 96 LEU A N 1
ATOM 774 C CA . LEU A 1 96 ? 0.205 -4.909 -7.088 1.00 96.62 96 LEU A CA 1
ATOM 775 C C . LEU A 1 96 ? -1.243 -5.117 -6.638 1.00 96.62 96 LEU A C 1
ATOM 777 O O . LEU A 1 96 ? -1.915 -5.975 -7.183 1.00 96.62 96 LEU A O 1
ATOM 781 N N . ALA A 1 97 ? -1.734 -4.298 -5.705 1.00 98.06 97 ALA A N 1
ATOM 782 C CA . ALA A 1 97 ? -3.121 -4.335 -5.251 1.00 98.06 97 ALA A CA 1
ATOM 783 C C . ALA A 1 97 ? -3.603 -2.961 -4.779 1.00 98.06 97 ALA A C 1
ATOM 785 O O . ALA A 1 97 ? -2.818 -2.129 -4.309 1.00 98.06 97 ALA A O 1
ATOM 786 N N . THR A 1 98 ? -4.907 -2.723 -4.873 1.00 98.56 98 THR A N 1
ATOM 787 C CA . THR A 1 98 ? -5.557 -1.516 -4.354 1.00 98.56 98 THR A CA 1
ATOM 788 C C . THR A 1 98 ? -6.984 -1.835 -3.928 1.00 98.56 98 THR A C 1
ATOM 790 O O . THR A 1 98 ? -7.674 -2.606 -4.588 1.00 98.56 98 THR A O 1
ATOM 793 N N . TYR A 1 99 ? -7.428 -1.245 -2.820 1.00 98.44 99 TYR A N 1
ATOM 794 C CA . TYR A 1 99 ? -8.806 -1.371 -2.356 1.00 98.44 99 TYR A CA 1
ATOM 795 C C . TYR A 1 99 ? -9.237 -0.107 -1.619 1.00 98.44 99 TYR A C 1
ATOM 797 O O . TYR A 1 99 ? -8.494 0.422 -0.786 1.00 98.44 99 TYR A O 1
ATOM 805 N N . GLY A 1 100 ? -10.427 0.404 -1.922 1.00 97.50 100 GLY A N 1
ATOM 806 C CA . GLY A 1 100 ? -10.869 1.686 -1.392 1.00 97.50 100 GLY A CA 1
ATOM 807 C C . GLY A 1 100 ? -12.367 1.923 -1.519 1.00 97.50 100 GLY A C 1
ATOM 808 O O . GLY A 1 100 ? -13.124 1.051 -1.921 1.00 97.50 100 GLY A O 1
ATOM 809 N N . GLU A 1 101 ? -12.791 3.133 -1.160 1.00 95.00 101 GLU A N 1
ATOM 810 C CA . GLU A 1 101 ? -14.207 3.531 -1.184 1.00 95.00 101 GLU A CA 1
ATOM 811 C C . GLU A 1 101 ? -14.815 3.563 -2.598 1.00 95.00 101 GLU A C 1
ATOM 813 O O . GLU A 1 101 ? -16.006 3.308 -2.767 1.00 95.00 101 GLU A O 1
ATOM 818 N N . ARG A 1 102 ? -14.008 3.865 -3.622 1.00 95.50 102 ARG A N 1
ATOM 819 C CA . ARG A 1 102 ? -14.467 3.958 -5.014 1.00 95.50 102 ARG A CA 1
ATOM 820 C C . ARG A 1 102 ? -14.253 2.650 -5.768 1.00 95.50 102 ARG A C 1
ATOM 822 O O . ARG A 1 102 ? -13.237 1.987 -5.584 1.00 95.50 102 ARG A O 1
ATOM 829 N N . ALA A 1 103 ? -15.152 2.329 -6.697 1.00 94.50 103 ALA A N 1
ATOM 830 C CA . ALA A 1 103 ? -15.077 1.098 -7.488 1.00 94.50 103 ALA A CA 1
ATOM 831 C C . ALA A 1 103 ? -13.784 0.992 -8.322 1.00 94.50 103 ALA A C 1
ATOM 833 O O . ALA A 1 103 ? -13.213 -0.086 -8.463 1.00 94.50 103 ALA A O 1
ATOM 834 N N . GLU A 1 104 ? -13.289 2.109 -8.849 1.00 94.81 104 GLU A N 1
ATOM 835 C CA . GLU A 1 104 ? -12.018 2.203 -9.575 1.00 94.81 104 GLU A CA 1
ATOM 836 C C . GLU A 1 104 ? -10.782 2.032 -8.685 1.00 94.81 104 GLU A C 1
ATOM 838 O O . GLU A 1 104 ? -9.701 1.761 -9.196 1.00 94.81 104 GLU A O 1
ATOM 843 N N . TRP A 1 105 ? -10.919 2.174 -7.365 1.00 96.50 105 TRP A N 1
ATOM 844 C CA . TRP A 1 105 ? -9.833 1.930 -6.414 1.00 96.50 105 TRP A CA 1
ATOM 845 C C . TRP A 1 105 ? -9.733 0.472 -5.985 1.00 96.50 105 TRP A C 1
ATOM 847 O O . TRP A 1 105 ? -8.787 0.136 -5.280 1.00 96.50 105 TRP A O 1
ATOM 857 N N . CYS A 1 106 ? -10.673 -0.370 -6.410 1.00 96.25 106 CYS A N 1
ATOM 858 C CA . CYS A 1 106 ? -10.690 -1.810 -6.156 1.00 96.25 106 CYS A CA 1
ATOM 859 C C . CYS A 1 106 ? -10.136 -2.623 -7.338 1.00 96.25 106 CYS A C 1
ATOM 861 O O . CYS A 1 106 ? -10.368 -3.824 -7.420 1.00 96.25 106 CYS A O 1
ATOM 863 N N . ASP A 1 107 ? -9.465 -1.962 -8.285 1.00 94.50 107 ASP A N 1
ATOM 864 C CA . ASP A 1 107 ? -8.900 -2.568 -9.488 1.00 94.50 107 ASP A CA 1
ATOM 865 C C . ASP A 1 107 ? -7.628 -1.809 -9.893 1.00 94.50 107 ASP A C 1
ATOM 867 O O . ASP A 1 107 ? -7.681 -0.651 -10.324 1.00 94.50 107 ASP A O 1
ATOM 871 N N . ARG A 1 108 ? -6.460 -2.455 -9.771 1.00 94.06 108 ARG A N 1
ATOM 872 C CA . ARG A 1 108 ? -5.165 -1.812 -10.061 1.00 94.06 108 ARG A CA 1
ATOM 873 C C . ARG A 1 108 ? -5.046 -1.322 -11.503 1.00 94.06 108 ARG A C 1
ATOM 875 O O . ARG A 1 108 ? -4.310 -0.366 -11.762 1.00 94.06 108 ARG A O 1
ATOM 882 N N . THR A 1 109 ? -5.758 -1.945 -12.444 1.00 92.31 109 THR A N 1
ATOM 883 C CA . THR A 1 109 ? -5.679 -1.601 -13.871 1.00 92.31 109 THR A CA 1
ATOM 884 C C . THR A 1 109 ? -6.356 -0.266 -14.176 1.00 92.31 109 THR A C 1
ATOM 886 O O . THR A 1 109 ? -5.988 0.396 -15.148 1.00 92.31 109 THR A O 1
ATOM 889 N N . LYS A 1 110 ? -7.275 0.167 -13.302 1.00 93.69 110 LYS A N 1
ATOM 890 C CA . LYS A 1 110 ? -7.999 1.443 -13.382 1.00 93.69 110 LYS A CA 1
ATOM 891 C C . LYS A 1 110 ? -7.299 2.593 -12.663 1.00 93.69 110 LYS A C 1
ATOM 893 O O . LYS A 1 110 ? -7.749 3.732 -12.767 1.00 93.69 110 LYS A O 1
ATOM 898 N N . SER A 1 111 ? -6.196 2.331 -11.957 1.00 92.62 111 SER A N 1
ATOM 899 C CA . SER A 1 111 ? -5.423 3.385 -11.298 1.00 92.62 111 SER A CA 1
ATOM 900 C C . SER A 1 111 ? -4.850 4.346 -12.342 1.00 92.62 111 SER A C 1
ATOM 902 O O . SER A 1 111 ? -4.047 3.945 -13.180 1.00 92.62 111 SER A O 1
ATOM 904 N N . THR A 1 112 ? -5.228 5.623 -12.287 1.00 89.06 112 THR A N 1
ATOM 905 C CA . THR A 1 112 ? -4.740 6.655 -13.222 1.00 89.06 112 THR A CA 1
ATOM 906 C C . THR A 1 112 ? -3.292 7.043 -12.949 1.00 89.06 112 THR A C 1
ATOM 908 O O . THR A 1 112 ? -2.535 7.327 -13.876 1.00 89.06 112 THR A O 1
ATOM 911 N N . ASP A 1 113 ? -2.893 6.993 -11.679 1.00 87.38 113 ASP A N 1
ATOM 912 C CA . ASP A 1 113 ? -1.578 7.390 -11.185 1.00 87.38 113 ASP A CA 1
ATOM 913 C C . ASP A 1 113 ? -0.921 6.264 -10.388 1.00 87.38 113 ASP A C 1
ATOM 915 O O . ASP A 1 113 ? -1.588 5.328 -9.940 1.00 87.38 113 ASP A O 1
ATOM 919 N N . HIS A 1 114 ? 0.393 6.362 -10.178 1.00 91.19 114 HIS A N 1
ATOM 920 C CA . HIS A 1 114 ? 1.149 5.453 -9.308 1.00 91.19 114 HIS A CA 1
ATOM 921 C C . HIS A 1 114 ? 1.009 3.959 -9.677 1.00 91.19 114 HIS A C 1
ATOM 923 O O . HIS A 1 114 ? 0.921 3.111 -8.792 1.00 91.19 114 HIS A O 1
ATOM 929 N N . ARG A 1 115 ? 0.950 3.615 -10.974 1.00 94.81 115 ARG A N 1
ATOM 930 C CA . ARG A 1 115 ? 0.894 2.208 -11.428 1.00 94.81 115 ARG A CA 1
ATOM 931 C C . ARG A 1 115 ? 2.261 1.527 -11.368 1.00 94.81 115 ARG A C 1
ATOM 933 O O . ARG A 1 115 ? 2.359 0.388 -10.930 1.00 94.81 115 ARG A O 1
ATOM 940 N N . ALA A 1 116 ? 3.299 2.230 -11.805 1.00 94.88 116 ALA A N 1
ATOM 941 C CA . ALA A 1 116 ? 4.696 1.831 -11.701 1.00 94.88 116 ALA A CA 1
ATOM 942 C C . ALA A 1 116 ? 5.554 3.101 -11.641 1.00 94.88 116 ALA A C 1
ATOM 944 O O . ALA A 1 116 ? 5.344 4.015 -12.437 1.00 94.88 116 ALA A O 1
ATOM 945 N N . ILE A 1 117 ? 6.464 3.178 -10.670 1.00 92.38 117 ILE A N 1
ATOM 946 C CA . ILE A 1 117 ? 7.237 4.387 -10.359 1.00 92.38 117 ILE A CA 1
ATOM 947 C C . ILE A 1 117 ? 8.724 4.023 -10.309 1.00 92.38 117 ILE A C 1
ATOM 949 O O . ILE A 1 117 ? 9.107 3.256 -9.424 1.00 92.38 117 ILE A O 1
ATOM 953 N N . PRO A 1 118 ? 9.570 4.534 -11.219 1.00 90.88 118 PRO A N 1
ATOM 954 C CA . PRO A 1 118 ? 11.020 4.368 -11.128 1.00 90.88 118 PRO A CA 1
ATOM 955 C C . PRO A 1 118 ? 11.557 5.029 -9.854 1.00 90.88 118 PRO A C 1
ATOM 957 O O . PRO A 1 118 ? 11.428 6.240 -9.685 1.00 90.88 118 PRO A O 1
ATOM 960 N N . ILE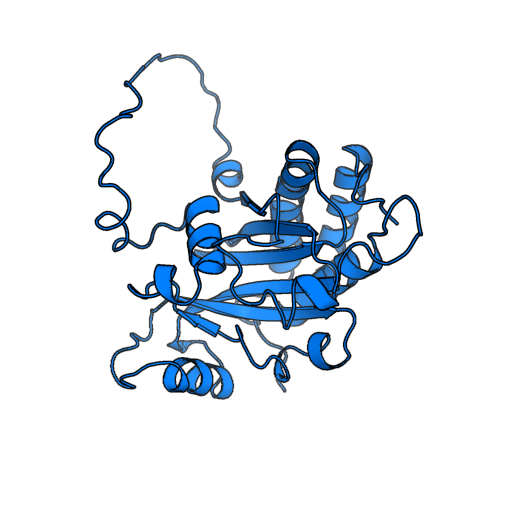 A 1 119 ? 12.133 4.240 -8.945 1.00 87.00 119 ILE A N 1
ATOM 961 C CA . ILE A 1 119 ? 12.590 4.742 -7.633 1.00 87.00 119 ILE A CA 1
ATOM 962 C C . ILE A 1 119 ? 14.053 5.203 -7.620 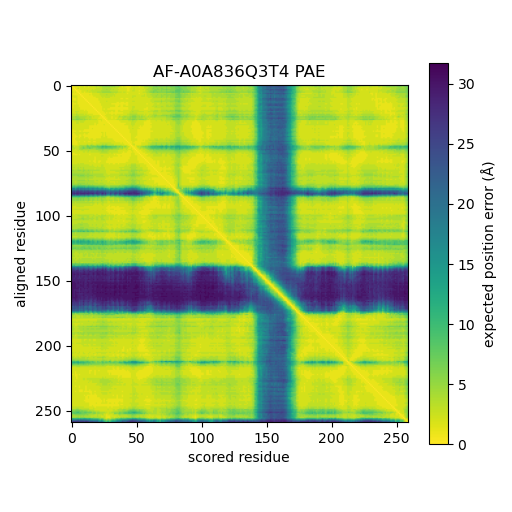1.00 87.00 119 ILE A C 1
ATOM 964 O O . ILE A 1 119 ? 14.514 5.744 -6.621 1.00 87.00 119 ILE A O 1
ATOM 968 N N . ASP A 1 120 ? 14.775 5.018 -8.724 1.00 78.75 120 ASP A N 1
ATOM 969 C CA . ASP A 1 120 ? 16.138 5.517 -8.948 1.00 78.75 120 ASP A CA 1
ATOM 970 C C . ASP A 1 120 ? 16.163 6.852 -9.720 1.00 78.75 120 ASP A C 1
ATOM 972 O O . ASP A 1 120 ? 17.233 7.339 -10.088 1.00 78.75 120 ASP A O 1
ATOM 976 N N . SER A 1 121 ? 14.990 7.446 -9.979 1.00 77.69 121 SER A N 1
ATOM 977 C CA . SER A 1 121 ? 14.870 8.703 -10.716 1.00 77.69 121 SER A CA 1
ATOM 978 C C . SER A 1 121 ? 15.380 9.882 -9.876 1.00 77.69 121 SER A C 1
ATOM 980 O O . SER A 1 121 ? 14.928 10.037 -8.738 1.00 77.69 121 SER A O 1
ATOM 982 N N . PRO A 1 122 ? 16.249 10.757 -10.417 1.00 74.50 122 PRO A N 1
ATOM 983 C CA . PRO A 1 122 ? 16.715 11.944 -9.695 1.00 74.50 122 PRO A CA 1
ATOM 984 C C . PRO A 1 122 ? 15.563 12.903 -9.350 1.00 74.50 122 PRO A C 1
ATOM 986 O O . PRO A 1 122 ? 15.576 13.533 -8.296 1.00 74.50 122 PRO A O 1
ATOM 989 N N . ASP A 1 123 ? 14.521 12.939 -10.183 1.00 81.56 123 ASP A N 1
ATOM 990 C CA . ASP A 1 123 ? 13.366 13.826 -10.009 1.00 81.56 123 ASP A CA 1
ATOM 991 C C . ASP A 1 123 ? 12.308 13.283 -9.032 1.00 81.56 123 ASP A C 1
ATOM 993 O O . ASP A 1 123 ? 11.331 13.969 -8.730 1.00 81.56 123 ASP A O 1
ATOM 997 N N . LEU A 1 124 ? 12.499 12.073 -8.480 1.00 84.56 124 LEU A N 1
ATOM 998 C CA . LEU A 1 124 ? 11.507 11.403 -7.628 1.00 84.56 124 LEU A CA 1
ATOM 999 C C . LEU A 1 124 ? 11.085 12.263 -6.428 1.00 84.56 124 LEU A C 1
ATOM 1001 O O . LEU A 1 124 ? 9.911 12.282 -6.062 1.00 84.56 124 LEU A O 1
ATOM 1005 N N . ALA A 1 125 ? 12.034 12.974 -5.814 1.00 85.00 125 ALA A N 1
ATOM 1006 C CA . ALA A 1 125 ? 11.767 13.829 -4.659 1.00 85.00 125 ALA A CA 1
ATOM 1007 C C . ALA A 1 125 ? 10.898 15.048 -5.000 1.00 85.00 125 ALA A C 1
ATOM 1009 O O . ALA A 1 125 ? 10.136 15.497 -4.145 1.00 85.00 125 ALA A O 1
ATOM 1010 N N . THR A 1 126 ? 10.996 15.552 -6.230 1.00 85.12 126 THR A N 1
ATOM 1011 C CA . THR A 1 126 ? 10.234 16.711 -6.704 1.00 85.12 126 THR A CA 1
ATOM 1012 C C . THR A 1 126 ? 8.876 16.297 -7.260 1.00 85.12 126 THR A C 1
ATOM 1014 O O . THR A 1 126 ? 7.883 16.963 -7.001 1.00 85.12 126 THR A O 1
ATOM 1017 N N . GLU A 1 127 ? 8.802 15.194 -8.004 1.00 86.19 127 GLU A N 1
ATOM 1018 C CA . GLU A 1 127 ? 7.557 14.763 -8.649 1.00 86.19 127 GLU A CA 1
ATOM 1019 C C . GLU A 1 127 ? 6.633 13.999 -7.694 1.00 86.19 127 GLU A C 1
ATOM 1021 O O . GLU A 1 127 ? 5.413 14.163 -7.728 1.00 86.19 127 GLU A O 1
ATOM 1026 N N . LEU A 1 128 ? 7.210 13.147 -6.842 1.00 90.06 128 LEU A N 1
ATOM 1027 C CA . LEU A 1 128 ? 6.485 12.204 -5.989 1.00 90.06 128 LEU A CA 1
ATOM 1028 C C . LEU A 1 128 ? 7.074 12.203 -4.566 1.00 90.06 128 LEU A C 1
ATOM 1030 O O . LEU A 1 128 ? 7.562 11.170 -4.088 1.00 90.06 128 LEU A O 1
ATOM 1034 N N . PRO A 1 129 ? 7.008 13.335 -3.840 1.00 90.12 129 PRO A N 1
ATOM 1035 C CA . PRO A 1 129 ? 7.686 13.507 -2.553 1.00 90.12 129 PRO A CA 1
ATOM 1036 C C . PRO A 1 129 ? 7.261 12.488 -1.487 1.00 90.12 129 PRO A C 1
ATOM 1038 O O . PRO A 1 129 ? 8.081 12.102 -0.655 1.00 90.12 129 PRO A O 1
ATOM 1041 N N . MET A 1 130 ? 6.016 11.993 -1.512 1.00 92.25 130 MET A N 1
ATOM 1042 C CA . MET A 1 130 ? 5.581 10.906 -0.621 1.00 92.25 130 MET A CA 1
ATOM 1043 C C . MET A 1 130 ? 6.369 9.615 -0.858 1.00 92.25 130 MET A C 1
ATOM 1045 O O . MET A 1 130 ? 6.734 8.929 0.093 1.00 92.25 130 MET A O 1
ATOM 1049 N N . ILE A 1 131 ? 6.622 9.274 -2.122 1.00 90.62 131 ILE A N 1
ATOM 1050 C CA . ILE A 1 131 ? 7.325 8.046 -2.503 1.00 90.62 131 ILE A CA 1
ATOM 1051 C C . ILE A 1 131 ? 8.809 8.174 -2.174 1.00 90.62 131 ILE A C 1
ATOM 1053 O O . ILE A 1 131 ? 9.393 7.236 -1.633 1.00 90.62 131 ILE A O 1
ATOM 1057 N N . ALA A 1 132 ? 9.401 9.348 -2.403 1.00 88.38 132 ALA A N 1
ATOM 1058 C CA . ALA A 1 132 ? 10.754 9.641 -1.941 1.00 88.38 132 ALA A CA 1
ATOM 1059 C C . ALA A 1 132 ? 10.865 9.537 -0.408 1.00 88.38 132 ALA A C 1
ATOM 1061 O O . ALA A 1 132 ? 11.802 8.924 0.108 1.00 88.38 132 ALA A O 1
ATOM 1062 N N . LEU A 1 133 ? 9.877 10.063 0.331 1.00 88.12 133 LEU A N 1
ATOM 1063 C CA . LEU A 1 133 ? 9.819 9.937 1.789 1.00 88.12 133 LEU A CA 1
ATOM 1064 C C . LEU A 1 133 ? 9.681 8.474 2.234 1.00 88.12 133 LEU A C 1
ATOM 1066 O O . LEU A 1 133 ? 10.343 8.077 3.191 1.00 88.12 133 LEU A O 1
ATOM 1070 N N . LEU A 1 134 ? 8.869 7.671 1.540 1.00 88.31 134 LEU A N 1
ATOM 1071 C CA . LEU A 1 134 ? 8.750 6.231 1.782 1.00 88.31 134 LEU A CA 1
ATOM 1072 C C . LEU A 1 134 ? 10.095 5.530 1.595 1.00 88.31 134 LEU A C 1
ATOM 1074 O O . LEU A 1 134 ? 10.526 4.812 2.496 1.00 88.31 134 LEU A O 1
ATOM 1078 N N . CYS A 1 135 ? 10.784 5.775 0.477 1.00 85.31 135 CYS A N 1
ATOM 1079 C CA . CYS A 1 135 ? 12.084 5.158 0.198 1.00 85.31 135 CYS A CA 1
ATOM 1080 C C . CYS A 1 135 ? 13.111 5.515 1.278 1.00 85.31 135 CYS A C 1
ATOM 1082 O O . CYS A 1 135 ? 13.774 4.629 1.818 1.00 85.31 135 CYS A O 1
ATOM 1084 N N . LYS A 1 136 ? 13.161 6.794 1.674 1.00 83.94 136 LYS A N 1
ATOM 1085 C CA . LYS A 1 136 ? 14.022 7.274 2.759 1.00 83.94 136 LYS A CA 1
ATOM 1086 C C . LYS A 1 136 ? 13.699 6.609 4.100 1.00 83.94 136 LYS A C 1
ATOM 1088 O O . LYS A 1 136 ? 14.605 6.142 4.779 1.00 83.94 136 LYS A O 1
ATOM 1093 N N . GLN A 1 137 ? 12.425 6.559 4.498 1.00 81.44 137 GLN A N 1
ATOM 1094 C CA . GLN A 1 137 ? 12.021 5.976 5.788 1.00 81.44 137 GLN A CA 1
ATOM 1095 C C . GLN A 1 137 ? 12.193 4.453 5.835 1.00 81.44 137 GLN A C 1
ATOM 1097 O O . GLN A 1 137 ? 12.335 3.896 6.921 1.00 81.44 137 GLN A O 1
ATOM 1102 N N . PHE A 1 138 ? 12.201 3.777 4.684 1.00 77.81 138 PHE A N 1
ATOM 1103 C CA . PHE A 1 138 ? 12.485 2.344 4.620 1.00 77.81 138 PHE A CA 1
ATOM 1104 C C . PHE A 1 138 ? 13.984 2.029 4.511 1.00 77.81 138 PHE A C 1
ATOM 1106 O O . PHE A 1 138 ? 14.349 0.864 4.648 1.00 77.81 138 PHE A O 1
ATOM 1113 N N . GLY A 1 139 ? 14.843 3.037 4.318 1.00 71.50 139 GLY A N 1
ATOM 1114 C CA . GLY A 1 139 ? 16.289 2.855 4.166 1.00 71.50 139 GLY A CA 1
ATOM 1115 C C . GLY A 1 139 ? 16.713 2.385 2.771 1.00 71.50 139 GLY A C 1
ATOM 1116 O O . GLY A 1 139 ? 17.805 1.847 2.616 1.00 71.50 139 GLY A O 1
ATOM 1117 N N . PHE A 1 140 ? 15.868 2.574 1.752 1.00 66.75 140 PHE A N 1
ATOM 1118 C CA . PHE A 1 140 ? 16.211 2.313 0.352 1.00 66.75 140 PHE A CA 1
ATOM 1119 C C . PHE A 1 140 ? 16.913 3.535 -0.234 1.00 66.75 140 PHE A C 1
ATOM 1121 O O . PHE A 1 140 ? 16.349 4.258 -1.057 1.00 66.75 140 PHE A O 1
ATOM 1128 N N . GLU A 1 141 ? 18.121 3.838 0.230 1.00 55.97 141 GLU A N 1
ATOM 1129 C CA . GLU A 1 141 ? 18.900 4.882 -0.425 1.00 55.97 141 GLU A CA 1
ATOM 1130 C C . GLU A 1 141 ? 19.316 4.381 -1.814 1.00 55.97 141 GLU A C 1
ATOM 1132 O O . GLU A 1 141 ? 20.073 3.423 -1.961 1.00 55.97 141 GLU A O 1
ATOM 1137 N N . SER A 1 142 ? 18.772 5.013 -2.858 1.00 45.62 142 SER A N 1
ATOM 1138 C CA . SER A 1 142 ? 19.399 4.995 -4.176 1.00 45.62 142 SER A CA 1
ATOM 1139 C C . SER A 1 142 ? 20.770 5.649 -4.015 1.00 45.62 142 SER A C 1
ATOM 1141 O O . SER A 1 142 ? 20.851 6.720 -3.412 1.00 45.62 142 SER A O 1
ATOM 1143 N N . ASN A 1 143 ? 21.824 5.061 -4.587 1.00 35.81 143 ASN A N 1
ATOM 1144 C CA . ASN A 1 143 ? 23.199 5.595 -4.625 1.00 35.81 143 ASN A CA 1
ATOM 1145 C C . ASN A 1 143 ? 23.329 6.980 -5.327 1.00 35.81 143 ASN A C 1
ATOM 1147 O O . ASN A 1 143 ? 24.404 7.344 -5.790 1.00 35.81 143 ASN A O 1
ATOM 1151 N N . THR A 1 144 ? 22.247 7.751 -5.440 1.00 39.38 144 THR A N 1
ATOM 1152 C CA . THR A 1 144 ? 22.125 9.012 -6.179 1.00 39.38 144 THR A CA 1
ATOM 1153 C C . THR A 1 144 ? 21.451 10.146 -5.398 1.00 39.38 144 THR A C 1
ATOM 1155 O O . THR A 1 144 ? 21.338 11.238 -5.942 1.00 39.38 144 THR A O 1
ATOM 1158 N N . VAL A 1 145 ? 21.023 9.956 -4.139 1.00 38.50 145 VAL A N 1
ATOM 1159 C CA . VAL A 1 145 ? 20.335 11.025 -3.363 1.00 38.50 145 VAL A CA 1
ATOM 1160 C C . VAL A 1 145 ? 21.196 11.609 -2.230 1.00 38.50 145 VAL A C 1
ATOM 1162 O O . VAL A 1 145 ? 20.708 12.389 -1.413 1.00 38.50 145 VAL A O 1
ATOM 1165 N N . SER A 1 146 ? 22.496 11.305 -2.183 1.00 34.81 146 SER A N 1
ATOM 1166 C CA . SER A 1 146 ? 23.380 11.858 -1.145 1.00 34.81 146 SER A CA 1
ATOM 1167 C C . SER A 1 146 ? 23.670 13.362 -1.280 1.00 34.81 146 SER A C 1
ATOM 1169 O O . SER A 1 146 ? 24.077 13.958 -0.288 1.00 34.81 146 SER A O 1
ATOM 1171 N N . ASP A 1 147 ? 23.389 14.014 -2.416 1.00 31.31 147 ASP A N 1
ATOM 1172 C CA . ASP A 1 147 ? 23.930 15.366 -2.661 1.00 31.31 147 ASP A CA 1
ATOM 1173 C C . ASP A 1 147 ? 22.936 16.542 -2.611 1.00 31.31 147 ASP A C 1
ATOM 1175 O O . ASP A 1 147 ? 23.376 17.689 -2.598 1.00 31.31 147 ASP A O 1
ATOM 1179 N N . VAL A 1 148 ? 21.614 16.331 -2.523 1.00 36.41 148 VAL A N 1
ATOM 1180 C CA . VAL A 1 148 ? 20.652 17.461 -2.641 1.00 36.41 148 VAL A CA 1
ATOM 1181 C C . VAL A 1 148 ? 19.902 17.804 -1.343 1.00 36.41 148 VAL A C 1
ATOM 1183 O O . VAL A 1 148 ? 19.379 18.906 -1.214 1.00 36.41 148 VAL A O 1
ATOM 1186 N N . VAL A 1 149 ? 19.891 16.931 -0.327 1.00 36.16 149 VAL A N 1
ATOM 1187 C CA . VAL A 1 149 ? 19.143 17.181 0.935 1.00 36.16 149 VAL A CA 1
ATOM 1188 C C . VAL A 1 149 ? 20.044 17.214 2.184 1.00 36.16 149 VAL A C 1
ATOM 1190 O O . VAL A 1 149 ? 19.558 17.412 3.296 1.00 36.16 149 VAL A O 1
ATOM 1193 N N . LEU A 1 150 ? 21.367 17.077 2.026 1.00 37.41 150 LEU A N 1
ATOM 1194 C CA . LEU A 1 150 ? 22.338 17.100 3.132 1.00 37.41 150 LEU A CA 1
ATOM 1195 C C . LEU A 1 150 ? 23.211 18.364 3.187 1.00 37.41 150 LEU A C 1
ATOM 1197 O O . LEU A 1 150 ? 24.268 18.364 3.812 1.00 37.41 150 LEU A O 1
ATOM 1201 N N . SER A 1 151 ? 22.749 19.491 2.650 1.00 30.41 151 SER A N 1
ATOM 1202 C CA . SER A 1 151 ? 23.280 20.812 3.011 1.00 30.41 151 SER A CA 1
ATOM 1203 C C . SER A 1 151 ? 22.651 21.313 4.320 1.00 30.41 151 SER A C 1
ATOM 1205 O O . SER A 1 151 ? 22.002 22.349 4.379 1.00 30.41 151 SER A O 1
ATOM 1207 N N . ASN A 1 152 ? 22.863 20.555 5.398 1.00 28.56 152 ASN A N 1
ATOM 1208 C CA . ASN A 1 152 ? 22.811 21.062 6.769 1.00 28.56 152 ASN A CA 1
ATOM 1209 C C . ASN A 1 152 ? 23.984 20.425 7.540 1.00 28.56 152 ASN A C 1
ATOM 1211 O O . ASN A 1 152 ? 23.865 19.289 8.001 1.00 28.56 152 ASN A O 1
ATOM 1215 N N . PRO A 1 153 ? 25.136 21.111 7.661 1.00 34.28 153 PRO A N 1
ATOM 1216 C CA . PRO A 1 153 ? 26.376 20.539 8.192 1.00 34.28 153 PRO A CA 1
ATOM 1217 C C . PRO A 1 153 ? 26.414 20.438 9.730 1.00 34.28 153 PRO A C 1
ATOM 1219 O O . PRO A 1 153 ? 27.485 20.468 10.327 1.00 34.28 153 PRO A O 1
ATOM 1222 N N . GLU A 1 154 ? 25.271 20.274 10.398 1.00 34.44 154 GLU A N 1
ATOM 1223 C CA . GLU A 1 154 ? 25.204 20.188 11.860 1.00 34.44 154 GLU A CA 1
ATOM 1224 C C . GLU A 1 154 ? 24.286 19.055 12.316 1.00 34.44 154 GLU A C 1
ATOM 1226 O O . GLU A 1 154 ? 23.130 19.271 12.678 1.00 34.44 154 GLU A O 1
ATOM 1231 N N . ARG A 1 155 ? 24.819 17.829 12.271 1.00 33.16 155 ARG A N 1
ATOM 1232 C CA . ARG A 1 155 ? 24.580 16.723 13.223 1.00 33.16 155 ARG A CA 1
ATOM 1233 C C . ARG A 1 155 ? 25.268 15.459 12.705 1.00 33.16 155 ARG A C 1
ATOM 1235 O O . ARG A 1 155 ? 24.641 14.560 12.156 1.00 33.16 155 ARG A O 1
ATOM 1242 N N . GLN A 1 156 ? 26.581 15.392 12.901 1.00 29.44 156 GLN A N 1
ATOM 1243 C CA . GLN A 1 156 ? 27.286 14.112 12.936 1.00 29.44 156 GLN A CA 1
ATOM 1244 C C . GLN A 1 156 ? 26.847 13.364 14.208 1.00 29.44 156 GLN A C 1
ATOM 1246 O O . GLN A 1 156 ? 26.958 13.941 15.294 1.00 29.44 156 GLN A O 1
ATOM 1251 N N . PRO A 1 157 ? 26.370 12.110 14.147 1.00 34.62 157 PRO A N 1
ATOM 1252 C CA . PRO A 1 157 ? 26.338 11.266 15.328 1.00 34.62 157 PRO A CA 1
ATOM 1253 C C . PRO A 1 157 ? 27.780 10.888 15.660 1.00 34.62 157 PRO A C 1
ATOM 1255 O O . PRO A 1 157 ? 28.478 10.263 14.861 1.00 34.62 157 PRO A O 1
ATOM 1258 N N . GLN A 1 158 ? 28.232 11.319 16.833 1.00 29.78 158 GLN A N 1
ATOM 1259 C CA . GLN A 1 158 ? 29.511 10.918 17.391 1.00 29.78 158 GLN A CA 1
ATOM 1260 C C . GLN A 1 158 ? 29.546 9.396 17.550 1.00 29.78 158 GLN A C 1
ATOM 1262 O O . GLN A 1 158 ? 28.650 8.789 18.135 1.00 29.78 158 GLN A O 1
ATOM 1267 N N . SER A 1 159 ? 30.615 8.812 17.017 1.00 34.00 159 SER A N 1
ATOM 1268 C CA . SER A 1 159 ? 31.075 7.463 17.309 1.00 34.00 159 SER A CA 1
ATOM 1269 C C . SER A 1 159 ? 31.123 7.228 18.818 1.00 34.00 159 SER A C 1
ATOM 1271 O O . SER A 1 159 ? 31.822 7.942 19.535 1.00 34.00 159 SER A O 1
ATOM 1273 N N . LEU A 1 160 ? 30.424 6.196 19.283 1.00 29.33 160 LEU A N 1
ATOM 1274 C CA . LEU A 1 160 ? 30.752 5.508 20.523 1.00 29.33 160 LEU A CA 1
ATOM 1275 C C . LEU A 1 160 ? 30.792 4.015 20.224 1.00 29.33 160 LEU A C 1
ATOM 1277 O O . LEU A 1 160 ? 29.782 3.316 20.224 1.00 29.33 160 LEU A O 1
ATOM 1281 N N . ALA A 1 161 ? 32.004 3.550 19.941 1.00 33.03 161 ALA A N 1
ATOM 1282 C CA . ALA A 1 161 ? 32.373 2.169 20.147 1.00 33.03 161 ALA A CA 1
ATOM 1283 C C . ALA A 1 161 ? 32.308 1.871 21.651 1.00 33.03 161 ALA A C 1
ATOM 1285 O O . ALA A 1 161 ? 33.082 2.425 22.431 1.00 33.03 161 ALA A O 1
ATOM 1286 N N . THR A 1 162 ? 31.422 0.965 22.045 1.00 28.14 162 THR A N 1
ATOM 1287 C CA . THR A 1 162 ? 31.606 0.151 23.246 1.00 28.14 162 THR A CA 1
ATOM 1288 C C . THR A 1 162 ? 31.354 -1.292 22.853 1.00 28.14 162 THR A C 1
ATOM 1290 O O . THR A 1 162 ? 30.254 -1.650 22.435 1.00 28.14 162 THR A O 1
ATOM 1293 N N . ALA A 1 163 ? 32.426 -2.077 22.926 1.00 35.47 163 ALA A N 1
ATOM 1294 C CA . ALA A 1 163 ? 32.400 -3.526 22.876 1.00 35.47 163 ALA A CA 1
ATOM 1295 C C . ALA A 1 163 ? 31.551 -4.097 24.027 1.00 35.47 163 ALA A C 1
ATOM 1297 O O . ALA A 1 163 ? 31.301 -3.407 25.014 1.00 35.47 163 ALA A O 1
ATOM 1298 N N . ASP A 1 164 ? 31.172 -5.364 23.869 1.00 28.89 164 ASP A N 1
ATOM 1299 C CA . ASP A 1 164 ? 30.427 -6.227 24.794 1.00 28.89 164 ASP A CA 1
ATOM 1300 C C . ASP A 1 164 ? 28.897 -6.201 24.675 1.00 28.89 164 ASP A C 1
ATOM 1302 O O . ASP A 1 164 ? 28.161 -5.708 25.529 1.00 28.89 164 ASP A O 1
ATOM 1306 N N . SER A 1 165 ? 28.399 -6.874 23.637 1.00 27.75 165 SER A N 1
ATOM 1307 C CA . SER A 1 165 ? 27.454 -7.984 23.826 1.00 27.75 165 SER A CA 1
ATOM 1308 C C . SER A 1 165 ? 27.273 -8.753 22.524 1.00 27.75 165 SER A C 1
ATOM 1310 O O . SER A 1 165 ? 26.925 -8.171 21.498 1.00 27.75 165 SER A O 1
ATOM 1312 N N . ASP A 1 166 ? 27.436 -10.073 22.604 1.00 32.34 166 ASP A N 1
ATOM 1313 C CA . ASP A 1 166 ? 26.931 -11.061 21.648 1.00 32.34 166 ASP A CA 1
ATOM 1314 C C . ASP A 1 166 ? 25.392 -11.025 21.596 1.00 32.34 166 ASP A C 1
ATOM 1316 O O . ASP A 1 166 ? 24.694 -11.958 21.993 1.00 32.34 166 ASP A O 1
ATOM 1320 N N . VAL A 1 167 ? 24.833 -9.921 21.109 1.00 30.22 167 VAL A N 1
ATOM 1321 C CA . VAL A 1 167 ? 23.472 -9.888 20.594 1.00 30.22 167 VAL A CA 1
ATOM 1322 C C . VAL A 1 167 ? 23.626 -10.054 19.099 1.00 30.22 167 VAL A C 1
ATOM 1324 O O . VAL A 1 167 ? 23.998 -9.119 18.391 1.00 30.22 167 VAL A O 1
ATOM 1327 N N . VAL A 1 168 ? 23.345 -11.261 18.615 1.00 32.31 168 VAL A N 1
ATOM 1328 C CA . VAL A 1 168 ? 22.973 -11.469 17.217 1.00 32.31 168 VAL A CA 1
ATOM 1329 C C . VAL A 1 168 ? 21.765 -10.563 16.979 1.00 32.31 168 VAL A C 1
ATOM 1331 O O . VAL A 1 168 ? 20.630 -10.929 17.276 1.00 32.31 168 VAL A O 1
ATOM 1334 N N . MET A 1 169 ? 22.012 -9.323 16.547 1.00 30.45 169 MET A N 1
ATOM 1335 C CA . MET A 1 169 ? 20.976 -8.461 16.009 1.00 30.45 169 MET A CA 1
ATOM 1336 C C . MET A 1 169 ? 20.431 -9.212 14.808 1.00 30.45 169 MET A C 1
ATOM 1338 O O . MET A 1 169 ? 21.116 -9.368 13.798 1.00 30.45 169 MET A O 1
ATOM 1342 N N . ASP A 1 170 ? 19.228 -9.741 14.984 1.00 36.03 170 ASP A N 1
ATOM 1343 C CA . ASP A 1 170 ? 18.457 -10.436 13.975 1.00 36.03 170 ASP A CA 1
ATOM 1344 C C . ASP A 1 170 ? 18.430 -9.563 12.712 1.00 36.03 170 ASP A C 1
ATOM 1346 O O . ASP A 1 170 ? 17.782 -8.512 12.687 1.00 36.03 170 ASP A O 1
ATOM 1350 N N . GLN A 1 171 ? 19.222 -9.930 11.696 1.00 38.78 171 GLN A N 1
ATOM 1351 C CA . GLN A 1 171 ? 19.397 -9.133 10.474 1.00 38.78 171 GLN A CA 1
ATOM 1352 C C . GLN A 1 171 ? 18.047 -8.864 9.787 1.00 38.78 171 GLN A C 1
ATOM 1354 O O . GLN A 1 171 ? 17.893 -7.854 9.100 1.00 38.78 171 GLN A O 1
ATOM 1359 N N . ASP A 1 172 ? 17.035 -9.699 10.052 1.00 44.69 172 ASP A N 1
ATOM 1360 C CA . ASP A 1 172 ? 15.661 -9.510 9.598 1.00 44.69 172 ASP A CA 1
ATOM 1361 C C . ASP A 1 172 ? 14.991 -8.243 10.179 1.00 44.69 172 ASP A C 1
ATOM 1363 O O . ASP A 1 172 ? 14.218 -7.593 9.471 1.00 44.69 172 ASP A O 1
ATOM 1367 N N . GLN A 1 173 ? 15.309 -7.792 11.402 1.00 43.19 173 GLN A N 1
ATOM 1368 C CA . GLN A 1 173 ? 14.687 -6.584 11.984 1.00 43.19 173 GLN A CA 1
ATOM 1369 C C . GLN A 1 173 ? 15.133 -5.270 11.326 1.00 43.19 173 GLN A C 1
ATOM 1371 O O . GLN A 1 173 ? 14.404 -4.273 11.407 1.00 43.19 173 GLN A O 1
ATOM 1376 N N . ALA A 1 174 ? 16.291 -5.264 10.657 1.00 53.22 174 ALA A N 1
ATOM 1377 C CA . ALA A 1 174 ? 16.769 -4.124 9.874 1.00 53.22 174 ALA A CA 1
ATOM 1378 C C . ALA A 1 174 ? 16.065 -4.004 8.507 1.00 53.22 174 ALA A C 1
ATOM 1380 O O . ALA A 1 174 ? 16.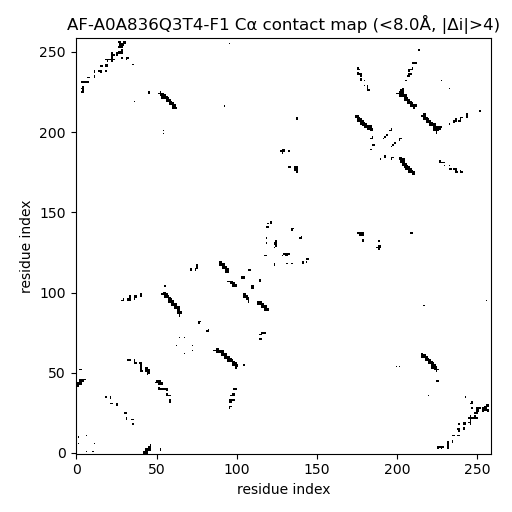161 -2.964 7.861 1.00 53.22 174 ALA A O 1
ATOM 1381 N N . THR A 1 175 ? 15.335 -5.042 8.074 1.00 69.44 175 THR A N 1
ATOM 1382 C CA . THR A 1 175 ? 14.696 -5.092 6.745 1.00 69.44 175 THR A CA 1
ATOM 1383 C C . THR A 1 175 ? 13.235 -4.654 6.725 1.00 69.44 175 THR A C 1
ATOM 1385 O O . THR A 1 175 ? 12.680 -4.481 5.641 1.00 69.44 175 THR A O 1
ATOM 1388 N N . PHE A 1 176 ? 12.607 -4.463 7.890 1.00 81.81 176 PHE A N 1
ATOM 1389 C CA . PHE A 1 176 ? 11.208 -4.049 8.001 1.00 81.81 176 PHE A CA 1
ATOM 1390 C C . PHE A 1 176 ? 11.094 -2.658 8.591 1.00 81.81 176 PHE A C 1
ATOM 1392 O O . PHE A 1 176 ? 11.668 -2.390 9.644 1.00 81.81 176 PHE A O 1
ATOM 1399 N N . ASN A 1 177 ? 10.294 -1.798 7.968 1.00 86.50 177 ASN A N 1
ATOM 1400 C CA . ASN A 1 177 ? 10.137 -0.414 8.396 1.00 86.50 177 ASN A CA 1
ATOM 1401 C C . ASN A 1 177 ? 8.686 0.062 8.308 1.00 86.50 177 ASN A C 1
ATOM 1403 O O . ASN A 1 177 ? 7.835 -0.549 7.658 1.00 86.50 177 ASN A O 1
ATOM 1407 N N . VAL A 1 178 ? 8.420 1.161 9.015 1.00 90.25 178 VAL A N 1
ATOM 1408 C CA . VAL A 1 178 ? 7.144 1.878 9.002 1.00 90.25 178 VAL A CA 1
ATOM 1409 C C . VAL A 1 178 ? 7.370 3.246 8.382 1.00 90.25 178 VAL A C 1
ATOM 1411 O O . VAL A 1 178 ? 8.299 3.962 8.749 1.00 90.25 178 VAL A O 1
ATOM 1414 N N . PHE A 1 179 ? 6.483 3.596 7.463 1.00 90.12 179 PHE A N 1
ATOM 1415 C CA . PHE A 1 179 ? 6.379 4.892 6.827 1.00 90.12 179 PHE A CA 1
ATOM 1416 C C . PHE A 1 179 ? 5.225 5.630 7.492 1.00 90.12 179 PHE A C 1
ATOM 1418 O O . PHE A 1 179 ? 4.150 5.057 7.676 1.00 90.12 179 PHE A O 1
ATOM 1425 N N . PHE A 1 180 ? 5.422 6.883 7.889 1.00 94.38 180 PHE A N 1
ATOM 1426 C CA . PHE A 1 180 ? 4.359 7.613 8.568 1.00 94.38 180 PHE A CA 1
ATOM 1427 C C . PHE A 1 180 ? 4.364 9.112 8.272 1.00 94.38 180 PHE A C 1
ATOM 1429 O O . PHE A 1 180 ? 5.337 9.819 8.544 1.00 94.38 180 PHE A O 1
ATOM 1436 N N . VAL A 1 181 ? 3.222 9.592 7.781 1.00 94.94 181 VAL A N 1
ATOM 1437 C CA . VAL A 1 181 ? 2.857 11.004 7.659 1.00 94.94 181 VAL A CA 1
ATOM 1438 C C . VAL A 1 181 ? 1.763 11.280 8.684 1.00 94.94 181 VAL A C 1
ATOM 1440 O O . VAL A 1 181 ? 0.623 10.840 8.535 1.00 94.94 181 VAL A O 1
ATOM 1443 N N . GLN A 1 182 ? 2.136 11.986 9.751 1.00 93.75 182 GLN A N 1
ATOM 1444 C CA . GLN A 1 182 ? 1.264 12.207 10.906 1.00 93.75 182 GLN A CA 1
ATOM 1445 C C . GLN A 1 182 ? 0.074 13.121 10.600 1.00 93.75 182 GLN A C 1
ATOM 1447 O O . GLN A 1 182 ? -1.012 12.864 11.110 1.00 93.75 182 GLN A O 1
ATOM 1452 N N . GLU A 1 183 ? 0.292 14.148 9.781 1.00 95.50 183 GLU A N 1
ATOM 145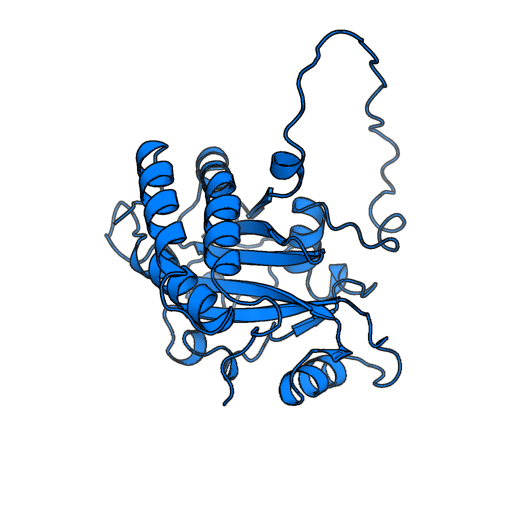3 C CA . GLU A 1 183 ? -0.736 15.081 9.325 1.00 95.50 183 GLU A CA 1
ATOM 1454 C C . GLU A 1 183 ? -0.712 15.109 7.797 1.00 95.50 183 GLU A C 1
ATOM 1456 O O . GLU A 1 183 ? 0.323 15.414 7.196 1.00 95.50 183 GLU A O 1
ATOM 1461 N N . ALA A 1 184 ? -1.821 14.703 7.181 1.00 96.31 184 ALA A N 1
ATOM 1462 C CA . ALA A 1 184 ? -1.955 14.629 5.727 1.00 96.31 184 ALA A CA 1
ATOM 1463 C C . ALA A 1 184 ? -2.427 15.957 5.119 1.00 96.31 184 ALA A C 1
ATOM 1465 O O . ALA A 1 184 ? -2.029 16.293 3.998 1.00 96.31 184 ALA A O 1
ATOM 1466 N N . LEU A 1 185 ? -3.252 16.705 5.855 1.00 96.06 185 LEU A N 1
ATOM 1467 C CA . LEU A 1 185 ? -3.734 18.013 5.433 1.00 96.06 185 LEU A CA 1
ATOM 1468 C C . LEU A 1 185 ? -2.560 18.992 5.357 1.00 96.06 185 LEU A C 1
ATOM 1470 O O . LEU A 1 185 ? -1.763 19.073 6.287 1.00 96.06 185 LEU A O 1
ATOM 1474 N N . GLU A 1 186 ? -2.435 19.691 4.226 1.00 94.19 186 GLU A N 1
ATOM 1475 C CA . GLU A 1 186 ? -1.358 20.666 3.964 1.00 94.19 186 GLU A CA 1
ATOM 1476 C C . GLU A 1 186 ? 0.066 20.083 4.052 1.00 94.19 186 GLU A C 1
ATOM 1478 O O . GLU A 1 186 ? 1.062 20.807 4.079 1.00 94.19 186 GLU A O 1
ATOM 1483 N N . SER A 1 187 ? 0.187 18.754 4.059 1.00 93.62 187 SER A N 1
ATOM 1484 C CA . SER A 1 187 ? 1.474 18.076 4.089 1.00 93.62 187 SER A CA 1
ATOM 1485 C C . SER A 1 187 ? 2.259 18.352 2.803 1.00 93.62 187 SER A C 1
ATOM 1487 O O . SER A 1 187 ? 1.743 18.074 1.716 1.00 93.62 187 SER A O 1
ATOM 1489 N N . PRO A 1 188 ? 3.533 18.786 2.879 1.00 91.38 188 PRO A N 1
ATOM 1490 C CA . PRO A 1 188 ? 4.345 19.053 1.688 1.00 91.38 188 PRO A CA 1
ATOM 1491 C C . PRO A 1 188 ? 4.661 17.781 0.889 1.00 91.38 188 PRO A C 1
ATOM 1493 O O . PRO A 1 188 ? 5.128 17.855 -0.243 1.00 91.38 188 PRO A O 1
ATOM 1496 N N . TYR A 1 189 ? 4.413 16.607 1.476 1.00 92.00 189 TYR A N 1
ATOM 1497 C CA . TYR A 1 189 ? 4.638 15.315 0.840 1.00 92.00 189 TYR A CA 1
ATOM 1498 C C . TYR A 1 189 ? 3.430 14.818 0.041 1.00 92.00 189 TYR A C 1
ATOM 1500 O O . TYR A 1 189 ? 3.561 13.832 -0.676 1.00 92.00 189 TYR A O 1
ATOM 1508 N N . ILE A 1 190 ? 2.256 15.445 0.166 1.00 91.88 190 ILE A N 1
ATOM 1509 C CA . ILE A 1 190 ? 1.019 14.977 -0.471 1.00 91.88 190 ILE A CA 1
ATOM 1510 C C . ILE A 1 190 ? 0.438 16.097 -1.323 1.00 91.88 190 ILE A C 1
ATOM 1512 O O . ILE A 1 190 ? -0.265 16.966 -0.816 1.00 91.88 190 ILE A O 1
ATOM 1516 N N . TYR A 1 191 ? 0.701 16.059 -2.627 1.00 92.31 191 TYR A N 1
ATOM 1517 C CA . TYR A 1 191 ? 0.215 17.092 -3.546 1.00 92.31 191 TYR A CA 1
ATOM 1518 C C . TYR A 1 191 ? -1.289 17.029 -3.803 1.00 92.31 191 TYR A C 1
ATOM 1520 O O . TYR A 1 191 ? -1.899 18.070 -4.026 1.00 92.31 191 TYR A O 1
ATOM 1528 N N . ALA A 1 192 ? -1.892 15.842 -3.699 1.00 93.38 192 ALA A N 1
ATOM 1529 C CA . ALA A 1 192 ? -3.297 15.611 -4.017 1.00 93.38 192 ALA A CA 1
ATOM 1530 C C . ALA A 1 192 ? -4.274 16.115 -2.933 1.00 93.38 192 ALA A C 1
ATOM 1532 O O . ALA A 1 192 ? -5.057 15.349 -2.360 1.00 93.38 192 ALA A O 1
ATOM 1533 N N . GLN A 1 193 ? -4.179 17.394 -2.570 1.00 95.94 193 GLN A N 1
ATOM 1534 C CA . GLN A 1 193 ? -4.936 17.977 -1.464 1.00 95.94 193 GLN A CA 1
ATOM 1535 C C . GLN A 1 193 ? -6.424 18.138 -1.797 1.00 95.94 193 GLN A C 1
ATOM 1537 O O . GLN A 1 193 ? -7.274 17.757 -0.990 1.00 95.94 193 GLN A O 1
ATOM 1542 N N . GLU A 1 194 ? -6.746 18.675 -2.974 1.00 96.75 194 GLU A N 1
ATOM 1543 C CA . GLU A 1 194 ? -8.122 19.036 -3.351 1.00 96.75 194 GLU A CA 1
ATOM 1544 C C . GLU A 1 194 ? -8.914 17.852 -3.905 1.00 96.75 194 GLU A C 1
ATOM 1546 O O . GLU A 1 194 ? -10.123 17.765 -3.717 1.00 96.75 194 GLU A O 1
ATOM 1551 N N . GLU A 1 195 ? -8.241 16.923 -4.573 1.00 94.69 195 GLU A N 1
ATOM 1552 C CA . GLU A 1 195 ? -8.842 15.777 -5.245 1.00 94.69 195 GLU A CA 1
ATOM 1553 C C . GLU A 1 195 ? -8.867 14.512 -4.377 1.00 94.69 195 GLU A C 1
ATOM 1555 O O . GLU A 1 195 ? -9.642 13.596 -4.664 1.00 94.69 195 GLU A O 1
ATOM 1560 N N . PHE A 1 196 ? -8.045 14.449 -3.318 1.00 95.94 196 PHE A N 1
ATOM 1561 C CA . PHE A 1 196 ? -7.905 13.247 -2.493 1.00 95.94 196 PHE A CA 1
ATOM 1562 C C . PHE A 1 196 ? -7.882 13.501 -0.975 1.00 95.94 196 PHE A C 1
ATOM 1564 O O . PHE A 1 196 ? -8.699 12.931 -0.253 1.00 95.94 196 PHE A O 1
ATOM 1571 N N . VAL A 1 197 ? -7.010 14.361 -0.444 1.00 97.62 197 VAL A N 1
ATOM 1572 C CA . VAL A 1 197 ? -6.909 14.532 1.022 1.00 97.62 197 VAL A CA 1
ATOM 1573 C C . VAL A 1 197 ? -8.191 15.121 1.613 1.00 97.62 197 VAL A C 1
ATOM 1575 O O . VAL A 1 197 ? -8.785 14.515 2.510 1.00 97.62 197 VAL A O 1
ATOM 1578 N N . LYS A 1 198 ? -8.653 16.265 1.095 1.00 97.56 198 LYS A N 1
ATOM 1579 C CA . LYS A 1 198 ? -9.841 16.962 1.608 1.00 97.56 198 LYS A CA 1
ATOM 1580 C C . LYS A 1 198 ? -11.145 16.192 1.350 1.00 97.56 198 LYS A C 1
ATOM 1582 O O . LYS A 1 198 ? -11.878 15.994 2.319 1.00 97.56 198 LYS A O 1
ATOM 1587 N N . PRO A 1 199 ? -11.448 15.700 0.127 1.00 97.38 199 PRO A N 1
ATOM 1588 C CA . PRO A 1 199 ? -12.739 15.060 -0.144 1.00 97.38 199 PRO A CA 1
ATOM 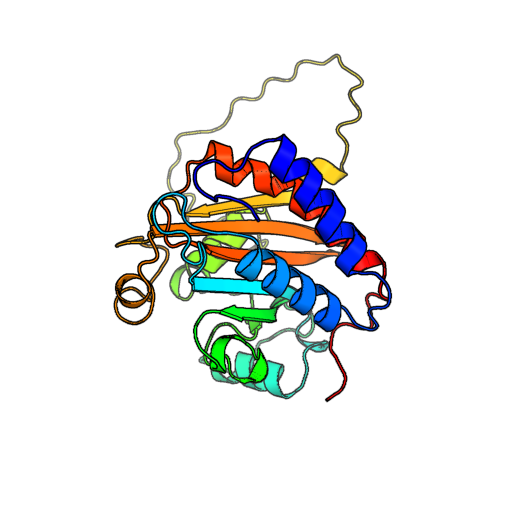1589 C C . PRO A 1 199 ? -12.948 13.747 0.612 1.00 97.38 199 PRO A C 1
ATOM 1591 O O . PRO A 1 199 ? -14.069 13.447 1.008 1.00 97.38 199 PRO A O 1
ATOM 1594 N N . TYR A 1 200 ? -11.878 12.977 0.840 1.00 97.19 200 TYR A N 1
ATOM 1595 C CA . TYR A 1 200 ? -11.964 11.678 1.521 1.00 97.19 200 TYR A CA 1
ATOM 1596 C C . TYR A 1 200 ? -11.590 11.756 3.006 1.00 97.19 200 TYR A C 1
ATOM 1598 O O . TYR A 1 200 ? -11.581 10.732 3.695 1.00 97.19 200 TYR A O 1
ATOM 1606 N N . GLY A 1 201 ? -11.314 12.964 3.511 1.00 97.06 201 GLY A N 1
ATOM 1607 C CA . GLY A 1 201 ? -11.047 13.228 4.922 1.00 97.06 201 GLY A CA 1
ATOM 1608 C C . GLY A 1 201 ? -9.778 12.556 5.437 1.00 97.06 201 GLY A C 1
ATOM 1609 O O . GLY A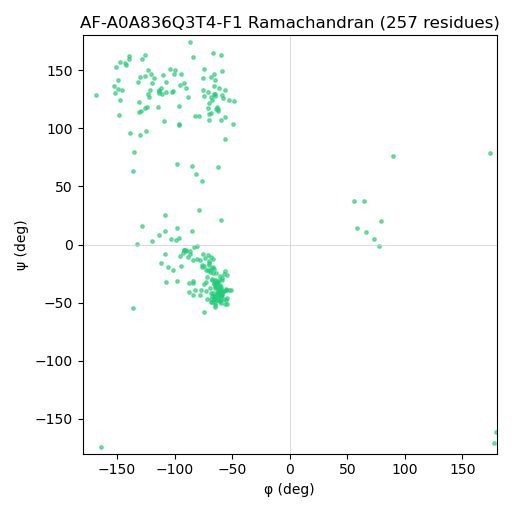 1 201 ? -9.767 12.068 6.570 1.00 97.06 201 GLY A O 1
ATOM 1610 N N . ILE A 1 202 ? -8.727 12.489 4.616 1.00 98.12 202 ILE A N 1
ATOM 1611 C CA . ILE A 1 202 ? -7.461 11.861 5.003 1.00 98.12 202 ILE A CA 1
ATOM 1612 C C . ILE A 1 202 ? -6.779 12.735 6.052 1.00 98.12 202 ILE A C 1
ATOM 1614 O O . ILE A 1 202 ? -6.490 13.903 5.813 1.00 98.12 202 ILE A O 1
ATOM 1618 N N . ARG A 1 203 ? -6.510 12.156 7.220 1.00 97.88 203 ARG A N 1
ATOM 1619 C CA . ARG A 1 203 ? -5.850 12.827 8.347 1.00 97.88 203 ARG A CA 1
ATOM 1620 C C . ARG A 1 203 ? -4.423 12.354 8.565 1.00 97.88 203 ARG A C 1
ATOM 1622 O O . ARG A 1 203 ? -3.582 13.140 8.972 1.00 97.88 203 ARG A O 1
ATOM 1629 N N . SER A 1 204 ? -4.128 11.091 8.275 1.00 97.62 204 SER A N 1
ATOM 1630 C CA . SER A 1 204 ? -2.763 10.565 8.352 1.00 97.62 204 SER A CA 1
ATOM 1631 C C . SER A 1 204 ? -2.529 9.482 7.305 1.00 97.62 204 SER A C 1
ATOM 1633 O O . SER A 1 204 ? -3.476 8.859 6.817 1.00 97.62 204 SER A O 1
ATOM 1635 N N . VAL A 1 205 ? -1.266 9.256 6.948 1.00 97.81 205 VAL A N 1
ATOM 1636 C CA . VAL A 1 205 ? -0.865 8.179 6.034 1.00 97.81 205 VAL A CA 1
ATOM 1637 C C . VAL A 1 205 ? 0.135 7.288 6.742 1.00 97.81 205 VAL A C 1
ATOM 1639 O O . VAL A 1 205 ? 1.139 7.755 7.275 1.00 97.81 205 VAL A O 1
ATOM 1642 N N . LEU A 1 206 ? -0.154 5.998 6.747 1.00 95.56 206 LEU A N 1
ATOM 1643 C CA . LEU A 1 206 ? 0.657 4.962 7.360 1.00 95.56 206 LEU A CA 1
ATOM 1644 C C . LEU A 1 206 ? 1.078 3.990 6.274 1.00 95.56 206 LEU A C 1
ATOM 1646 O O . LEU A 1 206 ? 0.266 3.603 5.446 1.00 95.56 206 LEU A O 1
ATOM 1650 N N . GLY A 1 207 ? 2.316 3.537 6.305 1.00 95.06 207 GLY A N 1
ATOM 1651 C CA . GLY A 1 207 ? 2.739 2.397 5.525 1.00 95.06 207 GLY A CA 1
ATOM 1652 C C . GLY A 1 207 ? 3.673 1.501 6.308 1.00 95.06 207 GLY A C 1
ATOM 1653 O O . GLY A 1 207 ? 4.280 1.913 7.292 1.00 95.06 207 GLY A O 1
ATOM 1654 N N . TYR A 1 208 ? 3.783 0.263 5.869 1.00 95.44 208 TYR A N 1
ATOM 1655 C CA . TYR A 1 208 ? 4.767 -0.678 6.379 1.00 95.44 208 TYR A CA 1
ATOM 1656 C C . TYR A 1 208 ? 5.261 -1.541 5.229 1.00 95.44 208 TYR A C 1
ATOM 1658 O O . TYR A 1 208 ? 4.578 -1.705 4.219 1.00 95.44 208 TYR A O 1
ATOM 1666 N N . GLY A 1 209 ? 6.453 -2.094 5.364 1.00 93.50 209 GLY A N 1
ATOM 1667 C CA . GLY A 1 209 ? 7.006 -2.931 4.318 1.00 93.50 209 GLY A CA 1
ATOM 1668 C C . GLY A 1 209 ? 8.402 -3.406 4.639 1.00 93.50 209 GLY A C 1
ATOM 1669 O O . GLY A 1 209 ? 8.885 -3.241 5.761 1.00 93.50 209 GLY A O 1
ATOM 1670 N N . GLY A 1 210 ? 9.032 -4.012 3.644 1.00 90.44 210 GLY A N 1
ATOM 1671 C CA . GLY A 1 210 ? 10.386 -4.510 3.776 1.00 90.44 210 GLY A CA 1
ATOM 1672 C C . GLY A 1 210 ? 10.903 -5.193 2.526 1.00 90.44 210 GLY A C 1
ATOM 1673 O O . GLY A 1 210 ? 10.378 -4.999 1.428 1.00 90.44 210 GLY A O 1
ATOM 1674 N N . ILE A 1 211 ? 11.954 -5.986 2.709 1.00 86.50 211 ILE A N 1
ATOM 1675 C CA . ILE A 1 211 ? 12.682 -6.648 1.626 1.00 86.50 211 ILE A CA 1
ATOM 1676 C C . ILE A 1 211 ? 12.377 -8.156 1.633 1.00 86.50 211 ILE A C 1
ATOM 1678 O O . ILE A 1 211 ? 12.431 -8.826 2.668 1.00 86.50 211 ILE A O 1
ATOM 1682 N N . LEU A 1 212 ? 12.042 -8.697 0.462 1.00 84.88 212 LEU A N 1
ATOM 1683 C CA . LEU A 1 212 ? 11.910 -10.132 0.200 1.00 84.88 212 LEU A CA 1
ATOM 1684 C C . LEU A 1 212 ? 13.280 -10.745 -0.120 1.00 84.88 212 LEU A C 1
ATOM 1686 O O . LEU A 1 212 ? 14.195 -10.046 -0.544 1.00 84.88 212 LEU A O 1
ATOM 1690 N N . SER A 1 213 ? 13.419 -12.067 -0.005 1.00 72.50 213 SER A N 1
ATOM 1691 C CA . SER A 1 213 ? 14.707 -12.764 -0.186 1.00 72.50 213 SER A CA 1
ATOM 1692 C C . SER A 1 213 ? 15.383 -12.534 -1.551 1.00 72.50 213 SER A C 1
ATOM 1694 O O . SER A 1 213 ? 16.603 -12.587 -1.634 1.00 72.50 213 SER A O 1
ATOM 1696 N N . ALA A 1 214 ? 14.622 -12.218 -2.608 1.00 73.44 214 ALA A N 1
ATOM 1697 C CA . ALA A 1 214 ? 15.143 -11.849 -3.933 1.00 73.44 214 ALA A CA 1
ATOM 1698 C C . ALA A 1 214 ? 15.510 -10.352 -4.076 1.00 73.44 214 ALA A C 1
ATOM 1700 O O . ALA A 1 214 ? 15.687 -9.839 -5.183 1.00 73.44 214 ALA A O 1
ATOM 1701 N N . GLY A 1 215 ? 15.554 -9.603 -2.971 1.00 80.00 215 GLY A N 1
ATOM 1702 C CA . GLY A 1 215 ? 15.826 -8.164 -2.951 1.00 80.00 215 GLY A CA 1
ATOM 1703 C C . GLY A 1 215 ? 14.669 -7.294 -3.455 1.00 80.00 215 GLY A C 1
ATOM 1704 O O . GLY A 1 215 ? 14.843 -6.083 -3.607 1.00 80.00 215 GLY A O 1
ATOM 1705 N N . GLN A 1 216 ? 13.509 -7.886 -3.768 1.00 86.38 216 GLN A N 1
ATOM 1706 C CA . GLN A 1 216 ? 12.282 -7.145 -4.068 1.00 86.38 216 GLN A CA 1
ATOM 1707 C C . GLN A 1 216 ? 11.826 -6.411 -2.807 1.00 86.38 216 GLN A C 1
ATOM 1709 O O . GLN A 1 216 ? 11.818 -6.970 -1.714 1.00 86.38 216 GLN A O 1
ATOM 1714 N N . ILE A 1 217 ? 11.423 -5.164 -2.969 1.00 89.75 217 ILE A N 1
ATOM 1715 C CA . ILE A 1 217 ? 10.836 -4.349 -1.912 1.00 89.75 217 ILE A CA 1
ATOM 1716 C C . ILE A 1 217 ? 9.331 -4.542 -1.983 1.00 89.75 217 ILE A C 1
ATOM 1718 O O . ILE A 1 217 ? 8.782 -4.518 -3.078 1.00 89.75 217 ILE A O 1
ATOM 1722 N N . PHE A 1 218 ? 8.649 -4.656 -0.853 1.00 93.88 218 PHE A N 1
ATOM 1723 C CA . PHE A 1 218 ? 7.200 -4.492 -0.805 1.00 93.88 218 PHE A CA 1
ATOM 1724 C C . PHE A 1 218 ? 6.819 -3.394 0.183 1.00 93.88 218 PHE A C 1
ATOM 1726 O O . PHE A 1 218 ? 7.517 -3.160 1.172 1.00 93.88 218 PHE A O 1
ATOM 1733 N N . ALA A 1 219 ? 5.703 -2.724 -0.084 1.00 95.75 219 ALA A N 1
ATOM 1734 C CA . ALA A 1 219 ? 5.157 -1.690 0.781 1.00 95.75 219 ALA A CA 1
ATOM 1735 C C . ALA A 1 219 ? 3.630 -1.702 0.739 1.00 95.75 219 ALA A C 1
ATOM 1737 O O . ALA A 1 219 ? 3.028 -1.695 -0.332 1.00 95.75 219 ALA A O 1
ATOM 1738 N N . VAL A 1 220 ? 3.005 -1.658 1.907 1.00 98.00 220 VAL A N 1
ATOM 1739 C CA . VAL A 1 220 ? 1.575 -1.402 2.070 1.00 98.00 220 VAL A CA 1
ATOM 1740 C C . VAL A 1 220 ? 1.409 0.040 2.522 1.00 98.00 220 VAL A C 1
ATOM 1742 O O . VAL A 1 220 ? 2.084 0.456 3.458 1.00 98.00 220 VAL A O 1
ATOM 1745 N N . ILE A 1 221 ? 0.526 0.800 1.877 1.00 97.81 221 ILE A N 1
ATOM 1746 C CA . ILE A 1 221 ? 0.212 2.195 2.212 1.00 97.81 221 ILE A CA 1
ATOM 1747 C C . ILE A 1 221 ? -1.287 2.313 2.492 1.00 97.81 221 ILE A C 1
ATOM 1749 O O . ILE A 1 221 ? -2.117 1.869 1.701 1.00 97.81 221 ILE A O 1
ATOM 1753 N N . LEU A 1 222 ? -1.624 2.925 3.620 1.00 98.44 222 LEU A N 1
ATOM 1754 C CA . LEU A 1 222 ? -2.958 3.072 4.184 1.00 98.44 222 LEU A CA 1
ATOM 1755 C C . LEU A 1 222 ? -3.246 4.561 4.400 1.00 98.44 222 LEU A C 1
ATOM 1757 O O . LEU A 1 222 ? -2.572 5.239 5.181 1.00 98.44 222 LEU A O 1
ATOM 1761 N N . PHE A 1 223 ? -4.270 5.070 3.720 1.00 98.31 223 PHE A N 1
ATOM 1762 C CA . PHE A 1 223 ? -4.706 6.463 3.814 1.00 98.31 223 PHE A CA 1
ATOM 1763 C C . PHE A 1 223 ? -5.852 6.567 4.820 1.00 98.31 223 PHE A C 1
ATOM 1765 O O . PHE A 1 223 ? -6.979 6.151 4.540 1.00 98.31 223 PHE A O 1
ATOM 1772 N N . SER A 1 224 ? -5.550 7.068 6.018 1.00 98.12 224 SER A N 1
ATOM 1773 C CA . SER A 1 224 ? -6.428 7.013 7.188 1.00 98.12 224 SER A CA 1
ATOM 1774 C C . SER A 1 224 ? -7.261 8.274 7.365 1.00 98.12 224 SER A C 1
ATOM 1776 O O . SER A 1 224 ? -6.745 9.389 7.310 1.00 98.12 224 SER A O 1
ATOM 1778 N N . ARG A 1 225 ? -8.542 8.090 7.694 1.00 98.06 225 ARG A N 1
ATOM 1779 C CA . ARG A 1 225 ? -9.467 9.134 8.160 1.00 98.06 225 ARG A CA 1
ATOM 1780 C C . ARG A 1 225 ? -9.304 9.465 9.642 1.00 98.06 225 ARG A C 1
ATOM 1782 O O . ARG A 1 225 ? -10.001 10.336 10.165 1.00 98.06 225 ARG A O 1
ATOM 1789 N N . ALA A 1 226 ? -8.407 8.785 10.349 1.00 97.12 226 ALA A N 1
ATOM 1790 C CA . ALA A 1 226 ? -8.061 9.078 11.734 1.00 97.12 226 ALA A CA 1
ATOM 1791 C C . ALA A 1 226 ? -6.712 9.796 11.831 1.00 97.12 226 ALA A C 1
ATOM 1793 O O . ALA A 1 226 ? -5.811 9.573 11.021 1.00 97.12 226 ALA A O 1
ATOM 1794 N N . SER A 1 227 ? -6.553 10.616 12.870 1.00 95.69 227 SER A N 1
ATOM 1795 C CA . SER A 1 227 ? -5.226 11.052 13.310 1.00 95.69 227 SER A CA 1
ATOM 1796 C C . SER A 1 227 ? -4.598 9.913 14.112 1.00 95.69 227 SER A C 1
ATOM 1798 O O . SER A 1 227 ? -5.082 9.555 15.190 1.00 95.69 227 SER A O 1
ATOM 1800 N N . ILE A 1 228 ? -3.566 9.286 13.550 1.00 94.81 228 ILE A N 1
ATOM 1801 C CA . ILE A 1 228 ? -2.887 8.142 14.160 1.00 94.81 228 ILE A CA 1
ATOM 1802 C C . ILE A 1 228 ? -1.745 8.656 15.041 1.00 94.81 228 ILE A C 1
ATOM 1804 O O . ILE A 1 228 ? -0.962 9.520 14.650 1.00 94.81 228 ILE A O 1
ATOM 1808 N N . LYS A 1 229 ? -1.611 8.113 16.253 1.00 94.12 229 LYS A N 1
ATOM 1809 C CA . LYS A 1 229 ? -0.434 8.387 17.088 1.00 94.12 229 LYS A CA 1
ATOM 1810 C C . LYS A 1 229 ? 0.762 7.608 16.554 1.00 94.12 229 LYS A C 1
ATOM 1812 O O . LYS A 1 229 ? 0.623 6.442 16.194 1.00 94.12 229 LYS A O 1
ATOM 1817 N N . ARG A 1 230 ? 1.959 8.196 16.607 1.00 91.81 230 ARG A N 1
ATOM 1818 C CA . ARG A 1 230 ? 3.196 7.530 16.159 1.00 91.81 230 ARG A CA 1
ATOM 1819 C C . ARG A 1 230 ? 3.404 6.156 16.803 1.00 91.81 230 ARG A C 1
ATOM 1821 O O . ARG A 1 230 ? 3.805 5.227 16.120 1.00 91.81 230 ARG A O 1
ATOM 1828 N N . GLU A 1 231 ? 3.092 6.013 18.088 1.00 92.62 231 GLU A N 1
ATOM 1829 C CA . GLU A 1 231 ? 3.171 4.727 18.793 1.00 92.62 231 GLU A CA 1
ATOM 1830 C C . GLU A 1 231 ? 2.270 3.655 18.158 1.00 92.62 231 GLU A C 1
ATOM 1832 O O . GLU A 1 231 ? 2.686 2.513 18.001 1.00 92.62 231 GLU A O 1
ATOM 1837 N N . VAL A 1 232 ? 1.058 4.029 17.739 1.00 94.50 232 VAL A N 1
ATOM 1838 C CA . VAL A 1 232 ? 0.137 3.120 17.047 1.00 94.50 232 VAL A CA 1
ATOM 1839 C C . VAL A 1 232 ? 0.665 2.771 15.657 1.00 94.50 232 VAL A C 1
ATOM 1841 O O . VAL A 1 232 ? 0.643 1.603 15.284 1.00 94.50 232 VAL A O 1
ATOM 1844 N N . ALA A 1 233 ? 1.211 3.742 14.920 1.00 93.62 233 ALA A N 1
ATOM 1845 C CA . ALA A 1 233 ? 1.853 3.484 13.629 1.00 93.62 233 ALA A CA 1
ATOM 1846 C C . ALA A 1 233 ? 3.001 2.461 13.751 1.00 93.62 233 ALA A C 1
ATOM 1848 O O . ALA A 1 233 ? 3.110 1.555 12.930 1.00 93.62 233 ALA A O 1
ATOM 1849 N N . GLN A 1 234 ? 3.813 2.535 14.813 1.00 92.88 234 GLN A N 1
ATOM 1850 C CA . GLN A 1 234 ? 4.907 1.580 15.046 1.00 92.88 234 GLN A CA 1
ATOM 1851 C C . GLN A 1 234 ? 4.427 0.138 15.270 1.00 92.88 234 GLN A C 1
ATOM 1853 O O . GLN A 1 234 ? 5.155 -0.802 14.956 1.00 92.88 234 GLN A O 1
ATOM 1858 N N . ARG A 1 235 ? 3.182 -0.063 15.719 1.00 95.00 235 ARG A N 1
ATOM 1859 C CA . ARG A 1 235 ? 2.584 -1.403 15.866 1.00 95.00 235 ARG A CA 1
ATOM 1860 C C . ARG A 1 235 ? 2.330 -2.089 14.522 1.00 95.00 235 ARG A C 1
ATOM 1862 O O . ARG A 1 235 ? 2.072 -3.282 14.498 1.00 95.00 235 ARG A O 1
ATOM 1869 N N . PHE A 1 236 ? 2.449 -1.383 13.397 1.00 95.25 236 PHE A N 1
ATOM 1870 C CA . PHE A 1 236 ? 2.367 -2.000 12.072 1.00 95.25 236 PHE A CA 1
ATOM 1871 C C . PHE A 1 236 ? 3.698 -2.599 11.607 1.00 95.25 236 PHE A C 1
ATOM 1873 O O . PHE A 1 236 ? 3.703 -3.395 10.670 1.00 95.25 236 PHE A O 1
ATOM 1880 N N . LYS A 1 237 ? 4.824 -2.289 12.271 1.00 93.06 237 LYS A N 1
ATOM 1881 C CA . LYS A 1 237 ? 6.143 -2.828 11.902 1.00 93.06 237 LYS A CA 1
ATOM 1882 C C . LYS A 1 237 ? 6.154 -4.368 11.853 1.00 93.06 237 LYS A C 1
ATOM 1884 O O . LYS A 1 237 ? 6.612 -4.909 10.848 1.00 93.06 237 LYS A O 1
ATOM 1889 N N . PRO A 1 238 ? 5.597 -5.104 12.841 1.00 93.62 238 PRO A N 1
ATOM 1890 C CA . PRO A 1 238 ? 5.575 -6.571 12.800 1.00 93.62 238 PRO A CA 1
ATOM 1891 C C . PRO A 1 238 ? 4.676 -7.163 11.702 1.00 93.62 238 PRO A C 1
ATOM 1893 O O . PRO A 1 238 ? 4.879 -8.309 11.290 1.00 93.62 238 PRO A O 1
ATOM 1896 N N . LEU A 1 239 ? 3.717 -6.390 11.174 1.00 96.06 239 LEU A N 1
ATOM 1897 C CA . LEU A 1 239 ? 2.879 -6.839 10.057 1.00 96.06 239 LEU A CA 1
ATOM 1898 C C . LEU A 1 239 ? 3.691 -7.007 8.771 1.00 96.06 239 LEU A C 1
ATOM 1900 O O . LEU A 1 239 ? 3.316 -7.813 7.922 1.00 96.06 239 LEU A O 1
ATOM 1904 N N . ALA A 1 240 ? 4.821 -6.304 8.638 1.00 94.50 240 ALA A N 1
ATOM 1905 C CA . ALA A 1 240 ? 5.719 -6.462 7.502 1.00 94.50 240 ALA A CA 1
ATOM 1906 C C . ALA A 1 240 ? 6.294 -7.886 7.437 1.00 94.50 240 ALA A C 1
ATOM 1908 O O . ALA A 1 240 ? 6.234 -8.517 6.385 1.00 94.50 240 ALA A O 1
ATOM 1909 N N . LEU A 1 241 ? 6.751 -8.445 8.563 1.00 93.62 241 LEU A N 1
ATOM 1910 C CA . LEU A 1 241 ? 7.224 -9.832 8.609 1.00 93.62 241 LEU A CA 1
ATOM 1911 C C . LEU A 1 241 ? 6.098 -10.821 8.276 1.00 93.62 241 LEU A C 1
ATOM 1913 O O . LEU A 1 241 ? 6.287 -11.745 7.488 1.00 93.62 241 LEU A O 1
ATOM 1917 N N . SER A 1 242 ? 4.902 -10.598 8.824 1.00 96.50 242 SER A N 1
ATOM 1918 C CA . SER A 1 242 ? 3.736 -11.443 8.529 1.00 96.50 242 SER A CA 1
ATOM 1919 C C . SER A 1 242 ? 3.348 -11.389 7.047 1.00 96.50 242 SER A C 1
ATOM 1921 O O . SER A 1 242 ? 3.055 -12.420 6.448 1.00 96.50 242 SER A O 1
ATOM 1923 N N . THR A 1 243 ? 3.435 -10.208 6.435 1.00 96.94 243 THR A N 1
ATOM 1924 C CA . THR A 1 243 ? 3.195 -9.990 5.002 1.00 96.94 243 THR A CA 1
ATOM 1925 C C . THR A 1 243 ? 4.261 -10.660 4.140 1.00 96.94 243 THR A C 1
ATOM 1927 O O . THR A 1 243 ? 3.916 -11.338 3.175 1.00 96.94 243 THR A O 1
ATOM 1930 N N . LYS A 1 244 ? 5.548 -10.547 4.504 1.00 94.88 244 LYS A N 1
ATOM 1931 C CA . LYS A 1 244 ? 6.643 -11.286 3.850 1.00 94.88 244 LYS A CA 1
ATOM 1932 C C . LYS A 1 244 ? 6.352 -12.785 3.873 1.00 94.88 244 LYS A C 1
ATOM 1934 O O . LYS A 1 244 ? 6.419 -13.426 2.831 1.00 94.88 244 LYS A O 1
ATOM 1939 N N . ASN A 1 245 ? 5.966 -13.331 5.025 1.00 94.94 245 ASN A N 1
ATOM 1940 C CA . ASN A 1 245 ? 5.654 -14.755 5.159 1.00 94.94 245 ASN A CA 1
ATOM 1941 C C . ASN A 1 245 ? 4.445 -15.179 4.317 1.00 94.94 245 ASN A C 1
ATOM 1943 O O . ASN A 1 245 ? 4.465 -16.268 3.752 1.00 94.94 245 ASN A O 1
ATOM 1947 N N . ALA A 1 246 ? 3.420 -14.332 4.194 1.00 96.62 246 ALA A N 1
ATOM 1948 C CA . ALA A 1 246 ? 2.290 -14.588 3.303 1.00 96.62 246 ALA A CA 1
ATOM 1949 C C . ALA A 1 246 ? 2.721 -14.605 1.825 1.00 96.62 246 ALA A C 1
ATOM 1951 O O . ALA A 1 246 ? 2.352 -15.512 1.086 1.00 96.62 246 ALA A O 1
ATOM 1952 N N . LEU A 1 247 ? 3.554 -13.647 1.403 1.00 94.88 247 LEU A N 1
ATOM 1953 C CA . LEU A 1 247 ? 4.083 -13.585 0.035 1.00 94.88 247 LEU A CA 1
ATOM 1954 C C . LEU A 1 247 ? 4.995 -14.769 -0.310 1.00 94.88 247 LEU A C 1
ATOM 1956 O O . LEU A 1 247 ? 4.981 -15.236 -1.445 1.00 94.88 247 LEU A O 1
ATOM 1960 N N . LEU A 1 248 ? 5.783 -15.261 0.651 1.00 92.38 248 LEU A N 1
ATOM 1961 C CA . LEU A 1 248 ? 6.704 -16.387 0.457 1.00 92.38 248 LEU A CA 1
ATOM 1962 C C . LEU A 1 248 ? 6.003 -17.746 0.299 1.00 92.38 248 LEU A C 1
ATOM 1964 O O . LEU A 1 248 ? 6.657 -18.719 -0.067 1.00 92.38 248 LEU A O 1
ATOM 1968 N N . GLN A 1 249 ? 4.690 -17.824 0.534 1.00 93.12 249 GLN A N 1
ATOM 1969 C CA . GLN A 1 249 ? 3.896 -19.025 0.239 1.00 93.12 249 GLN A CA 1
ATOM 1970 C C . GLN A 1 249 ? 3.622 -19.200 -1.261 1.00 93.12 249 GLN A C 1
ATOM 1972 O O . GLN A 1 249 ? 3.121 -20.242 -1.680 1.00 93.12 249 GLN A O 1
ATOM 1977 N N . VAL A 1 250 ? 3.968 -18.199 -2.073 1.00 92.38 250 VAL A N 1
ATOM 1978 C CA . VAL A 1 250 ? 3.808 -18.199 -3.525 1.00 92.38 250 VAL A CA 1
ATOM 1979 C C . VAL A 1 250 ? 5.184 -18.088 -4.198 1.00 92.38 250 VAL A C 1
ATOM 1981 O O . VAL A 1 250 ? 6.052 -17.369 -3.693 1.00 92.38 250 VAL A O 1
ATOM 1984 N N . PRO A 1 251 ? 5.419 -18.759 -5.344 1.00 88.62 251 PRO A N 1
ATOM 1985 C CA . PRO A 1 251 ? 6.651 -18.583 -6.107 1.00 88.62 251 PRO A CA 1
ATOM 1986 C C . PRO A 1 251 ? 6.897 -17.115 -6.488 1.00 88.62 251 PRO A C 1
ATOM 1988 O O . PRO A 1 251 ? 6.005 -16.428 -6.983 1.00 88.62 251 PRO A O 1
ATOM 1991 N N . GLN A 1 252 ? 8.121 -16.626 -6.279 1.00 83.44 252 GLN A N 1
ATOM 1992 C CA . GLN A 1 252 ? 8.466 -15.211 -6.489 1.00 83.44 252 GLN A CA 1
ATOM 1993 C C . GLN A 1 252 ? 8.485 -14.785 -7.968 1.00 83.44 252 GLN A C 1
ATOM 1995 O O . GLN A 1 252 ? 8.435 -13.593 -8.258 1.00 83.44 252 GLN A O 1
ATOM 2000 N N . ASP A 1 253 ? 8.523 -15.738 -8.902 1.00 85.81 253 ASP A N 1
ATOM 2001 C CA . ASP A 1 253 ? 8.371 -15.507 -10.344 1.00 85.81 253 ASP A CA 1
ATOM 2002 C C . ASP A 1 253 ? 6.897 -15.354 -10.771 1.00 85.81 253 ASP A C 1
ATOM 2004 O O . ASP A 1 253 ? 6.611 -14.910 -11.885 1.00 85.81 253 ASP A O 1
ATOM 2008 N N . LYS A 1 254 ? 5.943 -15.695 -9.894 1.00 91.00 254 LYS A N 1
ATOM 2009 C CA . LYS A 1 254 ? 4.497 -15.561 -10.122 1.00 91.00 254 LYS A CA 1
ATOM 2010 C C . LYS A 1 254 ? 3.974 -14.280 -9.486 1.00 91.00 254 LYS A C 1
ATOM 2012 O O . LYS A 1 254 ? 3.249 -14.304 -8.495 1.00 91.00 254 LYS A O 1
ATOM 2017 N N . VAL A 1 255 ? 4.362 -13.147 -10.065 1.00 90.88 255 VAL A N 1
ATOM 2018 C CA . VAL A 1 255 ? 3.984 -11.832 -9.532 1.00 90.88 255 VAL A CA 1
ATOM 2019 C C . VAL A 1 255 ? 2.519 -11.509 -9.831 1.00 90.88 255 VAL A C 1
ATOM 2021 O O . VAL A 1 255 ? 1.746 -11.307 -8.900 1.00 90.88 255 VAL A O 1
ATOM 2024 N N . PHE A 1 256 ? 2.139 -11.501 -11.110 1.00 91.06 256 PHE A N 1
ATOM 2025 C CA . PHE A 1 256 ? 0.814 -11.080 -11.571 1.00 91.06 256 PHE A CA 1
ATOM 2026 C C . PHE A 1 256 ? -0.112 -12.261 -11.852 1.00 91.06 256 PHE A C 1
ATOM 2028 O O . PHE A 1 256 ? 0.345 -13.329 -12.278 1.00 91.06 256 PHE A O 1
ATOM 2035 N N . ASP A 1 257 ? -1.413 -12.046 -11.665 1.00 84.38 257 ASP A N 1
ATOM 2036 C CA . ASP A 1 257 ? -2.431 -12.904 -12.264 1.00 84.38 257 ASP A CA 1
ATOM 2037 C C . ASP A 1 257 ? -2.388 -12.708 -13.785 1.00 84.38 257 ASP A C 1
ATOM 2039 O O . ASP A 1 257 ? -2.460 -11.589 -14.288 1.00 84.38 257 ASP A O 1
ATOM 2043 N N . LEU A 1 258 ? -2.213 -13.803 -14.531 1.00 66.31 258 LEU A N 1
ATOM 2044 C CA . LEU A 1 258 ? -2.293 -13.755 -15.989 1.00 66.31 258 LEU A CA 1
ATOM 2045 C C . LEU A 1 258 ? -3.715 -13.316 -16.366 1.00 66.31 258 LEU A C 1
ATOM 2047 O O . LEU A 1 258 ? -4.668 -14.037 -16.063 1.00 66.31 258 LEU A O 1
ATOM 2051 N N . LEU A 1 259 ? -3.829 -12.138 -16.984 1.00 53.84 259 LEU A N 1
ATOM 2052 C CA . LEU A 1 259 ? -5.066 -11.634 -17.587 1.00 53.84 259 LEU A CA 1
ATOM 2053 C C . LEU A 1 259 ? -5.534 -12.530 -18.740 1.00 53.84 259 LEU A C 1
ATOM 2055 O O . LEU A 1 259 ? -4.673 -12.952 -19.550 1.00 53.84 259 LEU A O 1
#

Mean predicted aligned error: 8.14 Å

Radius of gyration: 18.62 Å; Cα contacts (8 Å, |Δi|>4): 447; chains: 1; bounding box: 51×42×49 Å

Sequence (259 aa):
MFSIETFSLQDMTDLSAEIRELGSGARTQESVADRIVKHLYEGFTLKKSGDKAFALARFFISLPFRELEQPLKRFVESRRSEPHDIRPDTRCLTLLATYGERAEWCDRTKSTDHRAIPIDSPDLATELPMIALLCKQFGFESNTVSDVVLSNPERQPQSLATADSDVVMDQDQATFNVFFVQEALESPYIYAQEEFVKPYGIRSVLGYGGILSAGQIFAVILFSRASIKREVAQRFKPLALSTKNALLQVPQDKVFDLL

Solvent-accessible surface area (backbone atoms only — not comparable to full-atom values): 14302 Å² total; per-residue (Å²): 124,42,34,64,82,69,53,43,75,64,56,40,53,53,50,27,54,55,42,36,57,49,14,64,93,40,77,17,41,22,57,26,34,38,48,48,25,43,47,57,38,72,35,25,18,34,80,87,80,64,46,65,23,41,46,37,18,36,25,33,36,40,40,35,46,67,76,47,56,70,75,48,44,54,52,47,41,72,73,43,97,64,75,86,76,78,53,57,72,43,42,20,48,23,50,51,17,34,23,41,82,48,79,57,38,55,36,56,88,61,45,90,62,77,50,45,39,63,70,76,47,87,57,32,57,78,79,39,33,46,59,39,48,39,32,56,55,59,66,58,73,50,102,77,63,78,80,81,80,62,91,62,97,81,77,80,82,77,88,74,92,74,87,89,72,97,64,82,71,60,70,69,66,76,42,41,26,50,32,77,40,62,55,38,68,91,26,92,46,48,85,57,41,79,83,44,29,60,77,61,45,32,28,13,36,40,28,28,19,32,62,43,98,88,70,32,39,38,38,40,41,38,36,18,52,45,70,53,52,70,73,48,54,56,55,41,31,65,40,23,59,21,44,50,55,12,47,66,65,24,59,86,88,30,46,66,72,86,126

pLDDT: mean 84.41, std 20.57, range [27.75, 98.62]

Foldseek 3Di:
DAELQCCDLVNLVVVLVVLLCLLPPDAALLSSQLSNQCCQQVVYAHPPPRHGFFQKKWKWKKDFLLLDDPVVVVVAQVPDPHNPPRDSRQIWGATSAMDGDDPLRRDLVSDPDRHIHRPLDPCCCVPQVLVVQVCVQQVVDNPRPPPDPPPPPPDDDDDDDDDDDPDPPPVVLNFKGKRKDQAPAVDPNHPCRPPPCVVSQFGMKIKMWGAAPVRMTMMMITRGNDRHDPVSSVSCRSSHVSNSSSSVSYPPSRHHDDD

Nearest PDB structures (foldseek):
  6ob8-assembly1_A  TM=6.439E-01  e=3.809E-03  [Leptolyngbya] sp. JSC-1
  6ob8-assembly1_B  TM=5.962E-01  e=6.557E-03  [Leptolyngbya] sp. JSC-1
  6oaq-assembly1_B  TM=6.526E-01  e=1.526E-02  [Leptolyngbya] sp. JSC-1
  4fof-assembly1_A  TM=5.812E-01  e=8.347E-03  Thermosynechococcus vestitus BP-1
  3w2z-assembly1_A-2  TM=6.034E-01  e=2.790E-02  Nostoc sp. PCC 7120 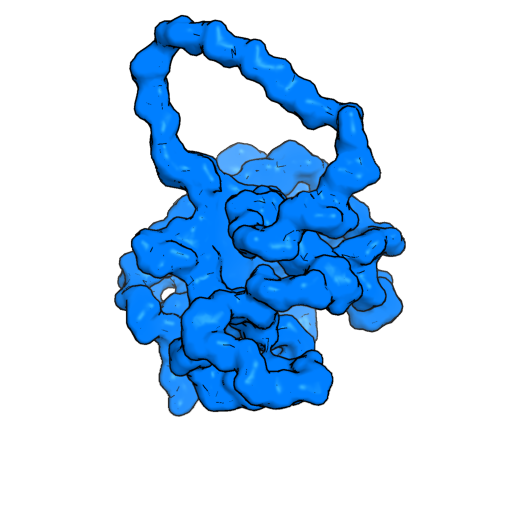= FACHB-418

Secondary structure (DSSP, 8-state):
-EEGGG--HHHHHHHHHHHHHTTTT-SSHHHHHHHHHHHHHHHEE-TTT--BSEEEEEEEEEEEGGGS-HHHHHHHHHTSS-TT---TT-EEEEEEEEEESSGGGG-GGG-SS-SEEETT-TTHHHH-HHHHHHHHHHT---TT-TTTS------PPPP-----------GGGGSEEEEEES--TT-TT---IIIIITTTT--EEEEEEEE-TTS-EEEEEEEESS---HHHHHTTHHHHHHHHHHHTTS-TT--S---